Protein AF-A0A9D8NUJ8-F1 (afdb_monomer)

pLDDT: mean 73.51, std 17.97, range [39.62, 96.62]

Foldseek 3Di:
DDDDDDDPDDPDDDDPPDPPVPDPPPPDVLNVDPPRDDDPPDDDDDFFDKFKEWEKDKDKDKDWDKDWDKDWDWDFDQDLPPQFDADPVGDTDGDPDPDDDDRPTPTDTDIDTDIDTDIDIDMDIDTDMWMWGFNDQDPVRKTWTWTWDWDDDDFKIKIKIWIFIAHSVQQDPVSYHYQVRTHPIDIDIDMDGDVVVVVVVCVVVVVVCVVVVD

Radius of gyration: 40.75 Å; Cα contacts (8 Å, |Δi|>4): 294; chains: 1; bounding box: 115×55×105 Å

Mean predicted aligned error: 17.79 Å

Nearest PDB structures (foldseek):
  7cgo-assembly1_AO  TM=5.189E-01  e=3.370E-13  Salmonella enterica subsp. enterica serovar Typhimurium str. LT2
  7clr-assembly1_d  TM=5.229E-01  e=2.087E-12  Salmonella enterica subsp. enterica serovar Typhimurium
  7nvg-assembly1_W3  TM=5.015E-01  e=5.193E-12  Salmonella enterica subsp. enterica serovar Typhimurium
  6qz9-assembly1_0A  TM=3.829E-01  e=8.716E-02  Salasvirus phi29
  2d42-assembly2_B  TM=1.197E-01  e=4.580E-02  Bacillus thuringiensis

Secondary structure (DSSP, 8-state):
---------------------PPPPTTSGGGT-TT--PPPPPPPP-TT-EEEEEEEEEEEEEEEEEEEEEEEEEEEE--GGG-EEE-TT--EEE---SS------EEEEEEEEEEEEEEEEEEEEEEEEEEEEEEEE-TTS-EEEEEEEEEEETTEEEEEEEEEEE-GGGS-TTSEEEGGGSEEEEEEEEEESHHHHHHTTHHHHHHHHHHH--

Sequence (214 aa):
MIRTNSSLLAIALSRPSNYEKQPVAPGTIEAMSLFAVRSPEERHFARHDLIQIIVREQSRAKSDSQLDTKKDYTLAAEVAWANFSFDAFGQPGVATTSGAHNAPVFEAIGKKKHKGEGDYDRTDEFTTRMTAEVIEVLPNGNLILEARTTISSDKEKTCIKLTGICRPEDITSANTVLSNQIHDLKIDKMNTGFVKDAADKGIIAQVLDAIFAF

Solvent-accessible surface area (backbone atoms only — not comparable to full-atom values): 13735 Å² total; per-residue (Å²): 141,89,80,89,84,87,81,91,82,89,87,86,86,80,76,76,88,67,86,70,80,70,80,80,60,98,83,46,68,67,81,74,42,97,81,52,77,76,73,78,80,81,83,82,85,52,66,70,39,76,36,36,39,40,39,68,49,74,48,76,50,76,47,84,45,80,45,81,49,78,51,83,50,80,52,78,52,79,64,77,83,74,41,73,40,64,52,101,82,70,50,85,45,75,63,85,66,96,65,94,72,85,74,82,67,54,71,54,80,50,83,51,80,48,79,47,79,43,82,42,81,45,78,48,79,49,77,51,76,46,66,22,30,24,75,38,68,44,99,88,60,34,33,35,36,44,26,73,48,77,50,76,53,98,75,32,40,37,39,39,39,37,38,29,38,36,49,69,85,66,44,44,98,82,40,34,34,51,48,88,70,34,45,79,66,44,78,48,78,48,78,49,44,72,67,59,66,57,59,62,57,53,52,58,56,54,52,50,48,63,69,67,71,116

Structure (mmCIF, N/CA/C/O backbone):
data_AF-A0A9D8NUJ8-F1
#
_entry.id   AF-A0A9D8NUJ8-F1
#
loop_
_atom_site.group_PDB
_atom_site.id
_atom_site.type_symbol
_atom_site.label_atom_id
_atom_site.label_alt_id
_atom_site.label_comp_id
_atom_site.label_asym_id
_atom_site.label_entity_id
_atom_site.label_seq_id
_atom_site.pdbx_PDB_ins_code
_atom_site.Cartn_x
_atom_site.Cartn_y
_atom_site.Cartn_z
_atom_site.occupancy
_atom_site.B_iso_or_equiv
_atom_site.auth_seq_id
_atom_site.auth_comp_id
_atom_site.auth_asym_id
_atom_site.auth_atom_id
_atom_site.pdbx_PDB_model_num
ATOM 1 N N . MET A 1 1 ? -56.435 -36.219 43.248 1.00 47.66 1 MET A N 1
ATOM 2 C CA . MET A 1 1 ? -55.401 -36.743 42.331 1.00 47.66 1 MET A CA 1
ATOM 3 C C . MET A 1 1 ? -54.555 -35.553 41.895 1.00 47.66 1 MET A C 1
ATOM 5 O O . MET A 1 1 ? -55.074 -34.660 41.244 1.00 47.66 1 MET A O 1
ATOM 9 N N . ILE A 1 2 ? -53.329 -35.454 42.408 1.00 45.12 2 ILE A N 1
ATOM 10 C CA . ILE A 1 2 ? -52.404 -34.323 42.235 1.00 45.12 2 ILE A CA 1
ATOM 11 C C . ILE A 1 2 ? -51.351 -34.744 41.204 1.00 45.12 2 ILE A C 1
ATOM 13 O O . ILE A 1 2 ? -50.770 -35.811 41.380 1.00 45.12 2 ILE A O 1
ATOM 17 N N . ARG A 1 3 ? -51.100 -33.914 40.183 1.00 39.62 3 ARG A N 1
ATOM 18 C CA . ARG A 1 3 ? -49.779 -33.379 39.773 1.00 39.62 3 ARG A CA 1
ATOM 19 C C . ARG A 1 3 ? -49.852 -32.767 38.367 1.00 39.62 3 ARG A C 1
ATOM 21 O O . ARG A 1 3 ? -50.102 -33.444 37.379 1.00 39.62 3 ARG A O 1
ATOM 28 N N . THR A 1 4 ? -49.601 -31.465 38.340 1.00 57.62 4 THR A N 1
ATOM 29 C CA . THR A 1 4 ? -49.158 -30.627 37.225 1.00 57.62 4 THR A CA 1
ATOM 30 C C . THR A 1 4 ? -47.929 -31.238 36.548 1.00 57.62 4 THR A C 1
ATOM 32 O O . THR A 1 4 ? -47.054 -31.729 37.257 1.00 57.62 4 THR A O 1
ATOM 35 N N . ASN A 1 5 ? -47.810 -31.148 35.220 1.00 41.88 5 ASN A N 1
ATOM 36 C CA . ASN A 1 5 ? -46.497 -31.172 34.575 1.00 41.88 5 ASN A CA 1
ATOM 37 C C . ASN A 1 5 ? -46.465 -30.296 33.321 1.00 41.88 5 ASN A C 1
ATOM 39 O O . ASN A 1 5 ? -47.058 -30.583 32.285 1.00 41.88 5 ASN A O 1
ATOM 43 N N . SER A 1 6 ? -45.747 -29.201 33.508 1.00 51.72 6 SER A N 1
ATOM 44 C CA . SER A 1 6 ? -45.263 -28.229 32.551 1.00 51.72 6 SER A CA 1
ATOM 45 C C . SER A 1 6 ? -44.240 -28.852 31.598 1.00 51.72 6 SER A C 1
ATOM 47 O O . SER A 1 6 ? -43.369 -29.595 32.041 1.00 51.72 6 SER A O 1
ATOM 49 N N . SER A 1 7 ? -44.241 -28.450 30.327 1.00 48.28 7 SER A N 1
ATOM 50 C CA . SER A 1 7 ? -43.015 -28.445 29.518 1.00 48.28 7 SER A CA 1
ATOM 51 C C . SER A 1 7 ? -43.111 -27.394 28.411 1.00 48.28 7 SER A C 1
ATOM 53 O O . SER A 1 7 ? -43.404 -27.685 27.254 1.00 48.28 7 SER A O 1
ATOM 55 N N . LEU A 1 8 ? -42.879 -26.140 28.799 1.00 46.03 8 LEU A N 1
ATOM 56 C CA . LEU A 1 8 ? -42.439 -25.083 27.894 1.00 46.03 8 LEU A CA 1
ATOM 57 C C . LEU A 1 8 ? -40.981 -25.373 27.534 1.00 46.03 8 LEU A C 1
ATOM 59 O O . LEU A 1 8 ? -40.109 -25.246 28.391 1.00 46.03 8 LEU A O 1
ATOM 63 N N . LEU A 1 9 ? -40.707 -25.792 26.302 1.00 50.09 9 LEU A N 1
ATOM 64 C CA . LEU A 1 9 ? -39.335 -26.031 25.863 1.00 50.09 9 LEU A CA 1
ATOM 65 C C . LEU A 1 9 ? -39.225 -25.828 24.352 1.00 50.09 9 LEU A C 1
ATOM 67 O O . LEU A 1 9 ? -39.326 -26.790 23.606 1.00 50.09 9 LEU A O 1
ATOM 71 N N . ALA A 1 10 ? -39.076 -24.570 23.915 1.00 50.38 10 ALA A N 1
ATOM 72 C CA . ALA A 1 10 ? -38.457 -24.202 22.628 1.00 50.38 10 ALA A CA 1
ATOM 73 C C . ALA A 1 10 ? -38.420 -22.674 22.389 1.00 50.38 10 ALA A C 1
ATOM 75 O O . ALA A 1 10 ? -38.858 -22.209 21.346 1.00 50.38 10 ALA A O 1
ATOM 76 N N . ILE A 1 11 ? -37.891 -21.867 23.317 1.00 48.75 11 ILE A N 1
ATOM 77 C CA . ILE A 1 11 ? -37.392 -20.513 22.988 1.00 48.75 11 ILE A CA 1
ATOM 78 C C . ILE A 1 11 ? -36.149 -20.259 23.838 1.00 48.75 11 ILE A C 1
ATOM 80 O O . ILE A 1 11 ? -36.234 -19.698 24.923 1.00 48.75 11 ILE A O 1
ATOM 84 N N . ALA A 1 12 ? -34.992 -20.728 23.380 1.00 48.62 12 ALA A N 1
ATOM 85 C CA . ALA A 1 12 ? -33.699 -20.280 23.890 1.00 48.62 12 ALA A CA 1
ATOM 86 C C . ALA A 1 12 ? -32.595 -20.798 22.970 1.00 48.62 12 ALA A C 1
ATOM 88 O O . ALA A 1 12 ? -32.054 -21.859 23.247 1.00 48.62 12 ALA A O 1
ATOM 89 N N . LEU A 1 13 ? -32.292 -20.085 21.877 1.00 51.34 13 LEU A N 1
ATOM 90 C CA . LEU A 1 13 ? -30.972 -20.103 21.215 1.00 51.34 13 LEU A CA 1
ATOM 91 C C . LEU A 1 13 ? -30.861 -19.023 20.119 1.00 51.34 13 LEU A C 1
ATOM 93 O O . LEU A 1 13 ? -30.405 -19.265 19.011 1.00 51.34 13 LEU A O 1
ATOM 97 N N . SER A 1 14 ? -31.218 -17.786 20.456 1.00 47.06 14 SER A N 1
ATOM 98 C CA . SER A 1 14 ? -30.628 -16.615 19.803 1.00 47.06 14 SER A CA 1
ATOM 99 C C . SER A 1 14 ? -30.038 -15.732 20.895 1.00 47.06 14 SER A C 1
ATOM 101 O O . SER A 1 14 ? -30.654 -14.769 21.345 1.00 47.06 14 SER A O 1
ATOM 103 N N . ARG A 1 15 ? -28.862 -16.115 21.402 1.00 49.44 15 ARG A N 1
ATOM 104 C CA . ARG A 1 15 ? -28.025 -15.169 22.143 1.00 49.44 15 ARG A CA 1
ATOM 105 C C . ARG A 1 15 ? -27.481 -14.178 21.112 1.00 49.44 15 ARG A C 1
ATOM 107 O O . ARG A 1 15 ? -26.728 -14.629 20.251 1.00 49.44 15 ARG A O 1
ATOM 114 N N . PRO A 1 16 ? -27.809 -12.878 21.157 1.00 47.97 16 PRO A N 1
ATOM 115 C CA . PRO A 1 16 ? -26.947 -11.914 20.496 1.00 47.97 16 PRO A CA 1
ATOM 116 C C . PRO A 1 16 ? -25.595 -11.953 21.224 1.00 47.97 16 PRO A C 1
ATOM 118 O O . PRO A 1 16 ? -25.533 -11.772 22.437 1.00 47.97 16 PRO A O 1
ATOM 121 N N . SER A 1 17 ? -24.514 -12.238 20.499 1.00 50.47 17 SER A N 1
ATOM 122 C CA . SER A 1 17 ? -23.130 -12.203 21.001 1.00 50.47 17 SER A CA 1
ATOM 123 C C . SER A 1 17 ? -22.593 -10.778 21.165 1.00 50.47 17 SER A C 1
ATOM 125 O O . SER A 1 17 ? -21.387 -10.581 21.269 1.00 50.47 17 SER A O 1
ATOM 127 N N . ASN A 1 18 ? -23.475 -9.783 21.184 1.00 41.66 18 ASN A N 1
ATOM 128 C CA . ASN A 1 18 ? -23.095 -8.394 21.335 1.00 41.66 18 ASN A CA 1
ATOM 129 C C . ASN A 1 18 ? -23.180 -8.063 22.822 1.00 41.66 18 ASN A C 1
ATOM 131 O O . ASN A 1 18 ? -24.273 -7.897 23.368 1.00 41.66 18 ASN A O 1
ATOM 135 N N . TYR A 1 19 ? -22.025 -7.996 23.488 1.00 47.22 19 TYR A N 1
ATOM 136 C CA . TYR A 1 19 ? -21.929 -7.197 24.703 1.00 47.22 19 TYR A CA 1
ATOM 137 C C . TYR A 1 19 ? -22.018 -5.731 24.242 1.00 47.22 19 TYR A C 1
ATOM 139 O O . TYR A 1 19 ? -21.044 -5.074 23.902 1.00 47.22 19 TYR A O 1
ATOM 147 N N . GLU A 1 20 ? -23.234 -5.220 24.113 1.00 46.69 20 GLU A N 1
ATOM 148 C CA . GLU A 1 20 ? -23.425 -3.778 24.038 1.00 46.69 20 GLU A CA 1
ATOM 149 C C . GLU A 1 20 ? -23.282 -3.295 25.488 1.00 46.69 20 GLU A C 1
ATOM 151 O O . GLU A 1 20 ? -24.166 -3.541 26.316 1.00 46.69 20 GLU A O 1
ATOM 156 N N . LYS A 1 21 ? -22.133 -2.711 25.857 1.00 50.91 21 LYS A N 1
ATOM 157 C CA . LYS A 1 21 ? -21.991 -2.030 27.155 1.00 50.91 21 LYS A CA 1
ATOM 158 C C . LYS A 1 21 ? -23.050 -0.928 27.187 1.00 50.91 21 LYS A C 1
ATOM 160 O O . LYS A 1 21 ? -22.925 0.073 26.491 1.00 50.91 21 LYS A O 1
ATOM 165 N N . GLN A 1 22 ? -24.121 -1.137 27.950 1.00 51.59 22 GLN A N 1
ATOM 166 C CA . GLN A 1 22 ? -25.192 -0.152 28.057 1.00 51.59 22 GLN A CA 1
ATOM 167 C C . GLN A 1 22 ? -24.620 1.169 28.586 1.00 51.59 22 GLN A C 1
ATOM 169 O O . GLN A 1 22 ? -23.831 1.135 29.538 1.00 51.59 22 GLN A O 1
ATOM 174 N N . PRO A 1 23 ? -25.015 2.324 28.018 1.00 57.22 23 PRO A N 1
ATOM 175 C CA . PRO A 1 23 ? -24.648 3.606 28.591 1.00 57.22 23 PRO A CA 1
ATOM 176 C C . PRO A 1 23 ? -25.149 3.638 30.036 1.00 57.22 23 PRO A C 1
ATOM 178 O O . PRO A 1 23 ? -26.334 3.422 30.301 1.00 57.22 23 PRO A O 1
ATOM 181 N N . VAL A 1 24 ? -24.227 3.844 30.980 1.00 61.03 24 VAL A N 1
ATOM 182 C CA . VAL A 1 24 ? -24.543 3.894 32.410 1.00 61.03 24 VAL A CA 1
ATOM 183 C C . VAL A 1 24 ? -25.585 4.983 32.644 1.00 61.03 24 VAL A C 1
ATOM 185 O O . VAL A 1 24 ? -25.354 6.160 32.368 1.00 61.03 24 VAL A O 1
ATOM 188 N N . ALA A 1 25 ? -26.758 4.569 33.127 1.00 60.06 25 ALA A N 1
ATOM 189 C CA . ALA A 1 25 ? -27.875 5.463 33.381 1.00 60.06 25 ALA A CA 1
ATOM 190 C C . ALA A 1 25 ? -27.449 6.603 34.333 1.00 60.06 25 ALA A C 1
ATOM 192 O O . ALA A 1 25 ? -26.656 6.366 35.259 1.00 60.06 25 ALA A O 1
ATOM 193 N N . PRO A 1 26 ? -27.971 7.831 34.137 1.00 49.28 26 PRO A N 1
ATOM 194 C CA . PRO A 1 26 ? -27.695 8.967 35.011 1.00 49.28 26 PRO A CA 1
ATOM 195 C C . PRO A 1 26 ? -28.214 8.650 36.422 1.00 49.28 26 PRO A C 1
ATOM 197 O O . PRO A 1 26 ? -29.408 8.719 36.693 1.00 49.28 26 PRO A O 1
ATOM 200 N N . GLY A 1 27 ? -27.309 8.215 37.299 1.00 57.72 27 GLY A N 1
ATOM 201 C CA . GLY A 1 27 ? -27.621 7.635 38.612 1.00 57.72 27 GLY A CA 1
ATOM 202 C C . GLY A 1 27 ? -26.558 6.661 39.139 1.00 57.72 27 GLY A C 1
ATOM 203 O O . GLY A 1 27 ? -26.599 6.277 40.304 1.00 57.72 27 GLY A O 1
ATOM 204 N N . THR A 1 28 ? -25.587 6.273 38.310 1.00 62.78 28 THR A N 1
ATOM 205 C CA . THR A 1 28 ? -24.468 5.403 38.712 1.00 62.78 28 THR A CA 1
ATOM 206 C C . THR A 1 28 ? -23.390 6.200 39.470 1.00 62.78 28 THR A C 1
ATOM 208 O O . THR A 1 28 ? -23.128 7.354 39.135 1.00 62.78 28 THR A O 1
ATOM 211 N N . ILE A 1 29 ? -22.737 5.600 40.477 1.00 55.34 29 ILE A N 1
ATOM 212 C CA . ILE A 1 29 ? -21.746 6.262 41.365 1.00 55.34 29 ILE A CA 1
ATOM 213 C C . ILE A 1 29 ? -20.567 6.887 40.588 1.00 55.34 29 ILE A C 1
ATOM 215 O O . ILE A 1 29 ? -20.019 7.905 41.012 1.00 55.34 29 ILE A O 1
ATOM 219 N N . GLU A 1 30 ? -20.226 6.354 39.410 1.00 62.66 30 GLU A N 1
ATOM 220 C CA . GLU A 1 30 ? -19.229 6.939 38.497 1.00 62.66 30 GLU A CA 1
ATOM 221 C C . GLU A 1 30 ? -19.569 8.376 38.060 1.00 62.66 30 GLU A C 1
ATOM 223 O O . GLU A 1 30 ? -18.667 9.174 37.828 1.00 62.66 30 GLU A O 1
ATOM 228 N N . ALA A 1 31 ? -20.853 8.748 38.014 1.00 57.94 31 ALA A N 1
ATOM 229 C CA . ALA A 1 31 ? -21.296 10.101 37.675 1.00 57.94 31 ALA A CA 1
ATOM 230 C C . ALA A 1 31 ? -21.218 11.092 38.857 1.00 57.94 31 ALA A C 1
ATOM 232 O O . ALA A 1 31 ? -21.305 12.299 38.641 1.00 57.94 31 ALA A O 1
ATOM 233 N N . MET A 1 32 ? -21.063 10.605 40.098 1.00 60.47 32 MET A N 1
ATOM 234 C CA . MET A 1 32 ? -21.039 11.419 41.330 1.00 60.47 32 MET A CA 1
ATOM 235 C C . MET A 1 32 ? -19.629 11.614 41.913 1.00 60.47 32 MET A C 1
ATOM 237 O O . MET A 1 32 ? -19.454 12.321 42.905 1.00 60.47 32 MET A O 1
ATOM 241 N N . SER A 1 33 ? -18.619 10.989 41.312 1.00 68.12 33 SER A N 1
ATOM 242 C CA . SER A 1 33 ? -17.223 11.066 41.731 1.00 68.12 33 SER A CA 1
ATOM 243 C C . SER A 1 33 ? -16.472 12.140 40.935 1.00 68.12 33 SER A C 1
ATOM 245 O O . SER A 1 33 ? -16.387 12.071 39.712 1.00 68.12 33 SER A O 1
ATOM 247 N N . LEU A 1 34 ? -15.855 13.104 41.633 1.00 68.50 34 LEU A N 1
ATOM 248 C CA . LEU A 1 34 ? -14.960 14.109 41.031 1.00 68.50 34 LEU A CA 1
ATOM 249 C C . LEU A 1 34 ? -13.643 13.495 40.501 1.00 68.50 34 LEU A C 1
ATOM 251 O O . LEU A 1 34 ? -12.886 14.159 39.800 1.00 68.50 34 LEU A O 1
ATOM 255 N N . PHE A 1 35 ? -13.373 12.234 40.856 1.00 68.75 35 PHE A N 1
ATOM 256 C CA . PHE A 1 35 ? -12.168 11.482 40.498 1.00 68.75 35 PHE A CA 1
ATOM 257 C C . PHE A 1 35 ? -12.457 10.314 39.549 1.00 68.75 35 PHE A C 1
ATOM 259 O O . PHE A 1 35 ? -11.573 9.498 39.291 1.00 68.75 35 PHE A O 1
ATOM 266 N N . ALA A 1 36 ? -13.687 10.193 39.041 1.00 67.19 36 ALA A N 1
ATOM 267 C CA . ALA A 1 36 ? -14.013 9.168 38.065 1.00 67.19 36 ALA A CA 1
ATOM 268 C C . ALA A 1 36 ? -13.304 9.490 36.746 1.00 67.19 36 ALA A C 1
ATOM 270 O O . ALA A 1 36 ? -13.649 10.441 36.042 1.00 67.19 36 ALA A O 1
ATOM 271 N N . VAL A 1 37 ? -12.302 8.681 36.407 1.00 72.12 37 VAL A N 1
ATOM 272 C CA . VAL A 1 37 ? -11.737 8.663 35.061 1.00 72.12 37 VAL A CA 1
ATOM 273 C C . VAL A 1 37 ? -12.792 8.028 34.168 1.00 72.12 37 VAL A C 1
ATOM 275 O O . VAL A 1 37 ? -13.077 6.838 34.289 1.00 72.12 37 VAL A O 1
ATOM 278 N N . ARG A 1 38 ? -13.400 8.821 33.282 1.00 61.66 38 ARG A N 1
ATOM 279 C CA . ARG A 1 38 ? -14.241 8.259 32.225 1.00 61.66 38 ARG A CA 1
ATOM 280 C C . ARG A 1 38 ? -13.345 7.370 31.376 1.00 61.66 38 ARG A C 1
ATOM 282 O O . ARG A 1 38 ? -12.359 7.855 30.821 1.00 61.66 38 ARG A O 1
ATOM 289 N N . SER A 1 39 ? -13.664 6.081 31.308 1.00 68.25 39 SER A N 1
ATOM 290 C CA . SER A 1 39 ? -13.010 5.215 30.331 1.00 68.25 39 SER A CA 1
ATOM 291 C C . SER A 1 39 ? -13.278 5.810 28.945 1.00 68.25 39 SER A C 1
ATOM 293 O O . SER A 1 39 ? -14.416 6.217 28.694 1.00 68.25 39 SER A O 1
ATOM 295 N N . PRO A 1 40 ? -12.265 5.938 28.070 1.00 68.44 40 PRO A N 1
ATOM 296 C CA . PRO A 1 40 ? -12.512 6.354 26.697 1.00 68.44 40 PRO A CA 1
ATOM 297 C C . PRO A 1 40 ? -13.551 5.406 26.095 1.00 68.44 40 PRO A C 1
ATOM 299 O O . PRO A 1 40 ? -13.438 4.191 26.260 1.00 68.44 40 PRO A O 1
ATOM 302 N N . GLU A 1 41 ? -14.586 5.962 25.465 1.00 69.31 41 GLU A N 1
ATOM 303 C CA . GLU A 1 41 ? -15.607 5.153 24.801 1.00 69.31 41 GLU A CA 1
ATOM 304 C C . GLU A 1 41 ? -14.923 4.248 23.767 1.00 69.31 41 GLU A C 1
ATOM 306 O O . GLU A 1 41 ? -14.111 4.707 22.955 1.00 69.31 41 GLU A O 1
ATOM 311 N N . GLU A 1 42 ? -15.203 2.945 23.848 1.00 67.69 42 GLU A N 1
ATOM 312 C CA . GLU A 1 42 ? -14.699 1.964 22.891 1.00 67.69 42 GLU A CA 1
ATOM 313 C C . GLU A 1 42 ? -15.276 2.322 21.517 1.00 67.69 42 GLU A C 1
ATOM 315 O O . GLU A 1 42 ? -16.488 2.440 21.340 1.00 67.69 42 GLU A O 1
ATOM 320 N N . ARG A 1 43 ? -14.402 2.567 20.537 1.00 76.19 43 ARG A N 1
ATOM 321 C CA . ARG A 1 43 ? -14.847 2.898 19.183 1.00 76.19 43 ARG A CA 1
ATOM 322 C C . ARG A 1 43 ? -15.413 1.649 18.533 1.00 76.19 43 ARG A C 1
ATOM 324 O O . ARG A 1 43 ? -14.704 0.660 18.363 1.00 76.19 43 ARG A O 1
ATOM 331 N N . HIS A 1 44 ? -16.673 1.727 18.136 1.00 82.56 44 HIS A N 1
ATOM 332 C CA . HIS A 1 44 ? -17.313 0.696 17.339 1.00 82.56 44 HIS A CA 1
ATOM 333 C C . HIS A 1 44 ? -17.149 1.051 15.865 1.00 82.56 44 HIS A C 1
ATOM 335 O O . HIS A 1 44 ? -17.635 2.088 15.423 1.00 82.56 44 HIS A O 1
ATOM 341 N N . PHE A 1 45 ? -16.445 0.196 15.125 1.00 88.69 45 PHE A N 1
ATOM 342 C CA . PHE A 1 45 ? -16.335 0.307 13.676 1.00 88.69 45 PHE A CA 1
ATOM 343 C C . PHE A 1 45 ? -17.446 -0.507 13.022 1.00 88.69 45 PHE A C 1
ATOM 345 O O . PHE A 1 45 ? -17.653 -1.675 13.361 1.00 88.69 45 PHE A O 1
ATOM 352 N N . ALA A 1 46 ? -18.149 0.107 12.081 1.00 90.50 46 ALA A N 1
ATOM 353 C CA . ALA A 1 46 ? -19.154 -0.539 11.259 1.00 90.50 46 ALA A CA 1
ATOM 354 C C . ALA A 1 46 ? -18.639 -0.741 9.829 1.00 90.50 46 ALA A C 1
ATOM 356 O O . ALA A 1 46 ? -17.670 -0.130 9.374 1.00 90.50 46 ALA A O 1
ATOM 357 N N . ARG A 1 47 ? -19.323 -1.615 9.086 1.00 93.56 47 ARG A N 1
ATOM 358 C CA . ARG A 1 47 ? -19.145 -1.692 7.635 1.00 93.56 47 ARG A CA 1
ATOM 359 C C . ARG A 1 47 ? -19.456 -0.320 7.021 1.00 93.56 47 ARG A C 1
ATOM 361 O O . ARG A 1 47 ? -20.423 0.317 7.429 1.00 93.56 47 ARG A O 1
ATOM 368 N N . HIS A 1 48 ? -18.682 0.066 6.011 1.00 94.00 48 HIS A N 1
ATOM 369 C CA . HIS A 1 48 ? -18.733 1.355 5.316 1.00 94.00 48 HIS A CA 1
ATOM 370 C C . HIS A 1 48 ? -18.146 2.551 6.089 1.00 94.00 48 HIS A C 1
ATOM 372 O O . HIS A 1 48 ? -18.233 3.683 5.610 1.00 94.00 48 HIS A O 1
ATOM 378 N N . ASP A 1 49 ? -17.489 2.327 7.233 1.00 94.12 49 ASP A N 1
ATOM 379 C CA . ASP A 1 49 ? -16.723 3.385 7.896 1.00 94.12 49 ASP A CA 1
ATOM 380 C C . ASP A 1 49 ? -15.481 3.777 7.087 1.00 94.12 49 ASP A C 1
ATOM 382 O O . ASP A 1 49 ? -14.846 2.944 6.434 1.00 94.12 49 ASP A O 1
ATOM 386 N N . LEU A 1 50 ? -15.120 5.061 7.152 1.00 94.50 50 LEU A N 1
ATOM 387 C CA . LEU A 1 50 ? -13.992 5.630 6.417 1.00 94.50 50 LEU A CA 1
ATOM 388 C C . LEU A 1 50 ? -12.777 5.821 7.325 1.00 94.50 50 LEU A C 1
ATOM 390 O O . LEU A 1 50 ? -12.846 6.485 8.361 1.00 94.50 50 LEU A O 1
ATOM 394 N N . ILE A 1 51 ? -11.639 5.291 6.890 1.00 95.19 51 ILE A N 1
ATOM 395 C CA . ILE A 1 51 ? -10.359 5.358 7.597 1.00 95.19 51 ILE A CA 1
ATOM 396 C C . ILE A 1 51 ? -9.303 5.879 6.630 1.00 95.19 51 ILE A C 1
ATOM 398 O O . ILE A 1 51 ? -9.207 5.441 5.487 1.00 95.19 51 ILE A O 1
ATOM 402 N N . GLN A 1 52 ? -8.476 6.817 7.069 1.00 96.19 52 GLN A N 1
ATOM 403 C CA . GLN A 1 52 ? -7.383 7.332 6.260 1.00 96.19 52 GLN A CA 1
ATOM 404 C C . GLN A 1 52 ? -6.129 6.471 6.432 1.00 96.19 52 GLN A C 1
ATOM 406 O O . GLN A 1 52 ? -5.556 6.372 7.514 1.00 96.19 52 GLN A O 1
ATOM 411 N N . ILE A 1 53 ? -5.644 5.910 5.334 1.00 95.94 53 ILE A N 1
ATOM 412 C CA . ILE A 1 53 ? -4.389 5.174 5.284 1.00 95.94 53 ILE A CA 1
ATOM 413 C C . ILE A 1 53 ? -3.281 6.120 4.834 1.00 95.94 53 ILE A C 1
ATOM 415 O O . ILE A 1 53 ? -3.358 6.751 3.776 1.00 95.94 53 ILE A O 1
ATOM 419 N N . ILE A 1 54 ? -2.234 6.211 5.646 1.00 95.81 54 ILE A N 1
ATOM 420 C CA . ILE A 1 54 ? -0.991 6.895 5.313 1.00 95.81 54 ILE A CA 1
ATOM 421 C C . ILE A 1 54 ? -0.018 5.826 4.832 1.00 95.81 54 ILE A C 1
ATOM 423 O O . ILE A 1 54 ? 0.523 5.051 5.619 1.00 95.81 54 ILE A O 1
ATOM 427 N N . VAL A 1 55 ? 0.191 5.791 3.524 1.00 95.19 55 VAL A N 1
ATOM 428 C CA . VAL A 1 55 ? 1.085 4.843 2.874 1.00 95.19 55 VAL A CA 1
ATOM 429 C C . VAL A 1 55 ? 2.494 5.409 2.846 1.00 95.19 55 VAL A C 1
ATOM 431 O O . VAL A 1 55 ? 2.694 6.536 2.389 1.00 95.19 55 VAL A O 1
ATOM 434 N N . ARG A 1 56 ? 3.455 4.617 3.319 1.00 94.25 56 ARG A N 1
ATOM 435 C CA . ARG A 1 56 ? 4.891 4.859 3.185 1.00 94.25 56 ARG A CA 1
ATOM 436 C C . ARG A 1 56 ? 5.594 3.528 2.940 1.00 94.25 56 ARG A C 1
ATOM 438 O O . ARG A 1 56 ? 5.965 2.846 3.888 1.00 94.25 56 ARG A O 1
ATOM 445 N N . GLU A 1 57 ? 5.806 3.206 1.672 1.00 91.69 57 GLU A N 1
ATOM 446 C CA . GLU A 1 57 ? 6.545 2.016 1.259 1.00 91.69 57 GLU A CA 1
ATOM 447 C C . GLU A 1 57 ? 7.911 2.398 0.700 1.00 91.69 57 GLU A C 1
ATOM 449 O O . GLU A 1 57 ? 8.032 3.324 -0.104 1.00 91.69 57 GLU A O 1
ATOM 454 N N . GLN A 1 58 ? 8.943 1.678 1.132 1.00 90.25 58 GLN A N 1
ATOM 455 C CA . GLN A 1 58 ? 10.308 1.831 0.642 1.00 90.25 58 GLN A CA 1
ATOM 456 C C . GLN A 1 58 ? 10.825 0.458 0.211 1.00 90.25 58 GLN A C 1
ATOM 458 O O . GLN A 1 58 ? 10.901 -0.461 1.023 1.00 90.25 58 GLN A O 1
ATOM 463 N N . SER A 1 59 ? 11.188 0.320 -1.063 1.00 87.06 59 SER A N 1
ATOM 464 C CA . SER A 1 59 ? 11.819 -0.879 -1.615 1.00 87.06 59 SER A CA 1
ATOM 465 C C . SER A 1 59 ? 13.258 -0.549 -1.987 1.00 87.06 59 SER A C 1
ATOM 467 O O . SER A 1 59 ? 13.505 0.386 -2.745 1.00 87.06 59 SER A O 1
ATOM 469 N N . ARG A 1 60 ? 14.217 -1.297 -1.440 1.00 86.94 60 ARG A N 1
ATOM 470 C CA . ARG A 1 60 ? 15.634 -1.184 -1.798 1.00 86.94 60 ARG A CA 1
ATOM 471 C C . ARG A 1 60 ? 16.123 -2.520 -2.335 1.00 86.94 60 ARG A C 1
ATOM 473 O O . ARG A 1 60 ? 16.061 -3.521 -1.627 1.00 86.94 60 ARG A O 1
ATOM 480 N N . ALA A 1 61 ? 16.614 -2.527 -3.566 1.00 84.69 61 ALA A N 1
ATOM 481 C CA . ALA A 1 61 ? 17.249 -3.672 -4.196 1.00 84.69 61 ALA A CA 1
ATOM 482 C C . ALA A 1 61 ? 18.712 -3.323 -4.470 1.00 84.69 61 ALA A C 1
ATOM 484 O O . ALA A 1 61 ? 19.001 -2.512 -5.345 1.00 84.69 61 ALA A O 1
ATOM 485 N N . LYS A 1 62 ? 19.617 -3.944 -3.711 1.00 83.50 62 LYS A N 1
ATOM 486 C CA . LYS A 1 62 ? 21.060 -3.843 -3.923 1.00 83.50 62 LYS A CA 1
ATOM 487 C C . LYS A 1 62 ? 21.585 -5.168 -4.473 1.00 83.50 62 LYS A C 1
ATOM 489 O O . LYS A 1 62 ? 21.314 -6.214 -3.887 1.00 83.50 62 LYS A O 1
ATOM 494 N N . SER A 1 63 ? 22.310 -5.133 -5.585 1.00 80.38 63 SER A N 1
ATOM 495 C CA . SER A 1 63 ? 22.949 -6.294 -6.203 1.00 80.38 63 SER A CA 1
ATOM 496 C C . SER A 1 63 ? 24.372 -5.934 -6.613 1.00 80.38 63 SER A C 1
ATOM 498 O O . SER A 1 63 ? 24.590 -5.306 -7.645 1.00 80.38 63 SER A O 1
ATOM 500 N N . ASP A 1 64 ? 25.333 -6.384 -5.813 1.00 75.56 64 ASP A N 1
ATOM 501 C CA . ASP A 1 64 ? 26.758 -6.302 -6.111 1.00 75.56 64 ASP A CA 1
ATOM 502 C C . ASP A 1 64 ? 27.161 -7.559 -6.915 1.00 75.56 64 ASP A C 1
ATOM 504 O O . ASP A 1 64 ? 27.077 -8.678 -6.403 1.00 75.56 64 ASP A O 1
ATOM 508 N N . SER A 1 65 ? 27.567 -7.415 -8.182 1.00 69.19 65 SER A N 1
ATOM 509 C CA . SER A 1 65 ? 28.004 -8.541 -9.024 1.00 69.19 65 SER A CA 1
ATOM 510 C C . SER A 1 65 ? 29.410 -8.320 -9.576 1.00 69.19 65 SER A C 1
ATOM 512 O O . SER A 1 65 ? 29.655 -7.421 -10.381 1.00 69.19 65 SER A O 1
ATOM 514 N N . GLN A 1 66 ? 30.341 -9.173 -9.148 1.00 69.31 66 GLN A N 1
ATOM 515 C CA . GLN A 1 66 ? 31.700 -9.250 -9.676 1.00 69.31 66 GLN A CA 1
ATOM 516 C C . GLN A 1 66 ? 31.821 -10.513 -10.535 1.00 69.31 66 GLN A C 1
ATOM 518 O O . GLN A 1 66 ? 31.704 -11.631 -10.034 1.00 69.31 66 GLN A O 1
ATOM 523 N N . LEU A 1 67 ? 32.034 -10.339 -11.841 1.00 64.50 67 LEU A N 1
ATOM 524 C CA . LEU A 1 67 ? 32.192 -11.427 -12.803 1.00 64.50 67 LEU A CA 1
ATOM 525 C C . LEU A 1 67 ? 33.620 -11.439 -13.353 1.00 64.50 67 LEU A C 1
ATOM 527 O O . LEU A 1 67 ? 33.980 -10.654 -14.234 1.00 64.50 67 LEU A O 1
ATOM 531 N N . ASP A 1 68 ? 34.419 -12.387 -12.864 1.00 60.00 68 ASP A N 1
ATOM 532 C CA . ASP A 1 68 ? 35.745 -12.704 -13.391 1.00 60.00 68 ASP A CA 1
ATOM 533 C C . ASP A 1 68 ? 35.640 -13.894 -14.355 1.00 60.00 68 ASP A C 1
ATOM 535 O O . ASP A 1 68 ? 35.795 -15.054 -13.974 1.00 60.00 68 ASP A O 1
ATOM 539 N N . THR A 1 69 ? 35.370 -13.620 -15.634 1.00 65.62 69 THR A N 1
ATOM 540 C CA . THR A 1 69 ? 35.301 -14.673 -16.658 1.00 65.62 69 THR A CA 1
ATOM 541 C C . THR A 1 69 ? 36.623 -14.760 -17.416 1.00 65.62 69 THR A C 1
ATOM 543 O O . THR A 1 69 ? 37.006 -13.850 -18.158 1.00 65.62 69 THR A O 1
ATOM 546 N N . LYS A 1 70 ? 37.319 -15.890 -17.247 1.00 55.69 70 LYS A N 1
ATOM 547 C CA . LYS A 1 70 ? 38.495 -16.273 -18.039 1.00 55.69 70 LYS A CA 1
ATOM 548 C C . LYS A 1 70 ? 38.064 -17.324 -19.059 1.00 55.69 70 LYS A C 1
ATOM 550 O O . LYS A 1 70 ? 37.667 -18.418 -18.673 1.00 55.69 70 LYS A O 1
ATOM 555 N N . LYS A 1 71 ? 38.096 -16.972 -20.347 1.00 60.59 71 LYS A N 1
ATOM 556 C CA . LYS A 1 71 ? 37.825 -17.899 -21.454 1.00 60.59 71 LYS A CA 1
ATOM 557 C C . LYS A 1 71 ? 39.117 -18.120 -22.234 1.00 60.59 71 LYS A C 1
ATOM 559 O O . LYS A 1 71 ? 39.579 -17.209 -22.923 1.00 60.59 71 LYS A O 1
ATOM 564 N N . ASP A 1 72 ? 39.667 -19.322 -22.107 1.00 53.16 72 ASP A N 1
ATOM 565 C CA . ASP A 1 72 ? 40.817 -19.792 -22.874 1.00 53.16 72 ASP A CA 1
ATOM 566 C C . ASP A 1 72 ? 40.294 -20.641 -24.039 1.00 53.16 72 ASP A C 1
ATOM 568 O O 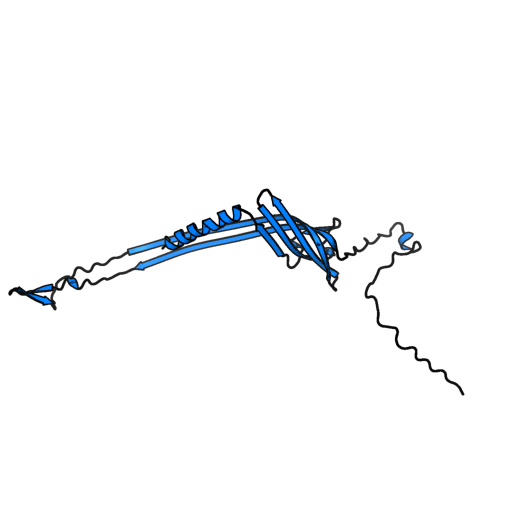. ASP A 1 72 ? 39.736 -21.718 -23.831 1.00 53.16 72 ASP A O 1
ATOM 572 N N . TYR A 1 73 ? 40.420 -20.131 -25.266 1.00 48.03 73 TYR A N 1
ATOM 573 C CA . TYR A 1 73 ? 40.077 -20.877 -26.474 1.00 48.03 73 TYR A CA 1
ATOM 574 C C . TYR A 1 73 ? 41.355 -21.215 -27.231 1.00 48.03 73 TYR A C 1
ATOM 576 O O . TYR A 1 73 ? 42.040 -20.322 -27.730 1.00 48.03 73 TYR A O 1
ATOM 584 N N . THR A 1 74 ? 41.644 -22.509 -27.333 1.00 51.88 74 THR A N 1
ATOM 585 C CA . THR A 1 74 ? 42.700 -23.039 -28.195 1.00 51.88 74 THR A CA 1
ATOM 586 C C . THR A 1 74 ? 42.024 -23.720 -29.374 1.00 51.88 74 THR A C 1
ATOM 588 O O . THR A 1 74 ? 41.537 -24.843 -29.263 1.00 51.88 74 THR A O 1
ATOM 591 N N . LEU A 1 75 ? 41.927 -23.011 -30.497 1.00 53.09 75 LEU A N 1
ATOM 592 C CA . LEU A 1 75 ? 41.454 -23.580 -31.755 1.00 53.09 75 LEU A CA 1
ATOM 593 C C . LEU A 1 75 ? 42.680 -24.032 -32.549 1.00 53.09 75 LEU A C 1
ATOM 595 O O . LEU A 1 75 ? 43.353 -23.220 -33.178 1.00 53.09 75 LEU A O 1
ATOM 599 N N . ALA A 1 76 ? 42.974 -25.329 -32.484 1.00 56.69 76 ALA A N 1
ATOM 600 C CA . ALA A 1 76 ? 43.950 -25.971 -33.352 1.00 56.69 76 ALA A CA 1
ATOM 601 C C . ALA A 1 76 ? 43.219 -26.460 -34.606 1.00 56.69 76 ALA A C 1
ATOM 603 O O . ALA A 1 76 ? 42.554 -27.495 -34.591 1.00 56.69 76 ALA A O 1
ATOM 604 N N . ALA A 1 77 ? 43.288 -25.677 -35.679 1.00 55.59 77 ALA A N 1
ATOM 605 C CA . ALA A 1 77 ? 42.817 -26.100 -36.988 1.00 55.59 77 ALA A CA 1
ATOM 606 C C . ALA A 1 77 ? 44.017 -26.645 -37.771 1.00 55.59 77 ALA A C 1
ATOM 608 O O . ALA A 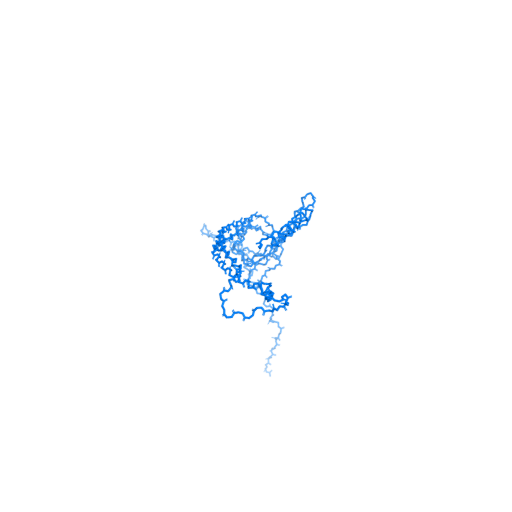1 77 ? 44.840 -25.881 -38.276 1.00 55.59 77 ALA A O 1
ATOM 609 N N . GLU A 1 78 ? 44.134 -27.970 -37.854 1.00 54.53 78 GLU A N 1
ATOM 610 C CA . GLU A 1 78 ? 45.084 -28.610 -38.761 1.00 54.53 78 GLU A CA 1
ATOM 611 C C . GLU A 1 78 ? 44.524 -28.521 -40.182 1.00 54.53 78 GLU A C 1
ATOM 613 O O . GLU A 1 78 ? 43.480 -29.084 -40.517 1.00 54.53 78 GLU A O 1
ATOM 618 N N . VAL A 1 79 ? 45.188 -27.737 -41.022 1.00 52.69 79 VAL A N 1
ATOM 619 C CA . VAL A 1 79 ? 44.732 -27.470 -42.381 1.00 52.69 79 VAL A CA 1
ATOM 620 C C . VAL A 1 79 ? 45.307 -28.523 -43.331 1.00 52.69 79 VAL A C 1
ATOM 622 O O . VAL A 1 79 ? 46.407 -28.392 -43.858 1.00 52.69 79 VAL A O 1
ATOM 625 N N . ALA A 1 80 ? 4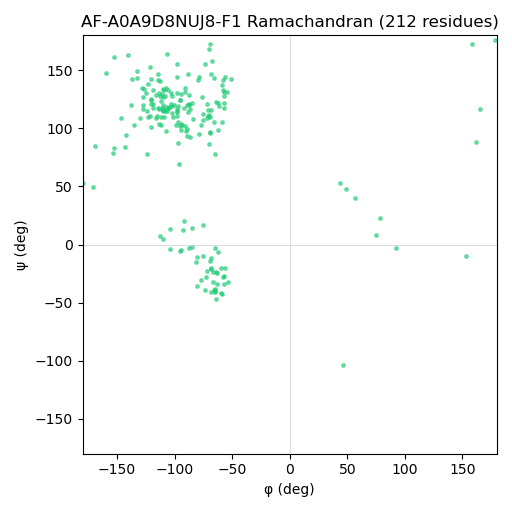4.531 -29.586 -43.562 1.00 54.25 80 ALA A N 1
ATOM 626 C CA . ALA A 1 80 ? 44.893 -30.745 -44.390 1.00 54.25 80 ALA A CA 1
ATOM 627 C C . ALA A 1 80 ? 45.091 -30.451 -45.897 1.00 54.25 80 ALA A C 1
ATOM 629 O O . ALA A 1 80 ? 45.460 -31.345 -46.658 1.00 54.25 80 ALA A O 1
ATOM 630 N N . TRP A 1 81 ? 44.865 -29.214 -46.357 1.00 50.06 81 TRP A N 1
ATOM 631 C CA . TRP A 1 81 ? 45.041 -28.823 -47.764 1.00 50.06 81 TRP A CA 1
ATOM 632 C C . TRP A 1 81 ? 46.509 -28.666 -48.183 1.00 50.06 81 TRP A C 1
ATOM 634 O O . TRP A 1 81 ? 46.788 -28.540 -49.372 1.00 50.06 81 TRP A O 1
ATOM 644 N N . ALA A 1 82 ? 47.451 -28.689 -47.236 1.00 52.34 82 ALA A N 1
ATOM 645 C CA . ALA A 1 82 ? 48.878 -28.533 -47.514 1.00 52.34 82 ALA A CA 1
ATOM 646 C C . ALA A 1 82 ? 49.599 -29.842 -47.910 1.00 52.34 82 ALA A C 1
ATOM 648 O O . ALA A 1 82 ? 50.779 -29.798 -48.240 1.00 52.34 82 ALA A O 1
ATOM 649 N N . ASN A 1 83 ? 48.917 -30.995 -47.930 1.00 53.88 83 ASN A N 1
ATOM 650 C CA . ASN A 1 83 ? 49.540 -32.296 -48.234 1.00 53.88 83 ASN A CA 1
ATOM 651 C C . ASN A 1 83 ? 49.489 -32.695 -49.724 1.00 53.88 83 ASN A C 1
ATOM 653 O O . ASN A 1 83 ? 49.621 -33.877 -50.050 1.00 53.88 83 ASN A O 1
ATOM 657 N N . PHE A 1 84 ? 49.295 -31.738 -50.637 1.00 55.53 84 PHE A N 1
ATOM 658 C CA . PHE A 1 84 ? 49.423 -31.984 -52.075 1.00 55.53 84 PHE A CA 1
ATOM 659 C C . PHE A 1 84 ? 50.889 -31.879 -52.488 1.00 55.53 84 PHE A C 1
ATOM 661 O O . PHE A 1 84 ? 51.453 -30.788 -52.551 1.00 55.53 84 PHE A O 1
ATOM 668 N N . SER A 1 85 ? 51.499 -33.021 -52.790 1.00 61.91 85 SER A N 1
ATOM 669 C CA . SER A 1 85 ? 52.846 -33.085 -53.351 1.00 61.91 85 SER A CA 1
ATOM 670 C C . SER A 1 85 ? 52.791 -33.643 -54.765 1.00 61.91 85 SER A C 1
ATOM 672 O O . SER A 1 85 ? 52.048 -34.589 -55.034 1.00 61.91 85 SER A O 1
ATOM 674 N N . PHE A 1 86 ? 53.614 -33.089 -55.646 1.00 59.91 86 PHE A N 1
ATOM 675 C CA . PHE A 1 86 ? 53.934 -33.696 -56.929 1.00 59.91 86 PHE A CA 1
ATOM 676 C C . PHE A 1 86 ? 55.259 -34.437 -56.798 1.00 59.91 86 PHE A C 1
ATOM 678 O O . PHE A 1 86 ? 56.229 -33.888 -56.272 1.00 59.91 86 PHE A O 1
ATOM 685 N N . ASP A 1 87 ? 55.290 -35.689 -57.243 1.00 63.62 87 ASP A N 1
ATOM 686 C CA . ASP A 1 87 ? 56.543 -36.425 -57.352 1.00 63.62 87 ASP A CA 1
ATOM 687 C C . ASP A 1 87 ? 57.424 -35.847 -58.477 1.00 63.62 87 ASP A C 1
ATOM 689 O O . ASP A 1 87 ? 57.010 -34.986 -59.258 1.00 63.62 87 ASP A O 1
ATOM 693 N N . ALA A 1 88 ? 58.665 -36.323 -58.579 1.00 54.72 88 ALA A N 1
ATOM 694 C CA . ALA A 1 88 ? 59.621 -35.859 -59.588 1.00 54.72 88 ALA A CA 1
ATOM 695 C C . ALA A 1 88 ? 59.179 -36.122 -61.048 1.00 54.72 88 ALA A C 1
ATOM 697 O O . ALA A 1 88 ? 59.847 -35.666 -61.975 1.00 54.72 88 ALA A O 1
ATOM 698 N N . PHE A 1 89 ? 58.068 -36.836 -61.256 1.00 67.44 89 PHE A N 1
ATOM 699 C CA . PHE A 1 89 ? 57.481 -37.143 -62.558 1.00 67.44 89 PHE A CA 1
ATOM 700 C C . PHE A 1 89 ? 56.157 -36.406 -62.809 1.00 67.44 89 PHE A C 1
ATOM 702 O O . PHE A 1 89 ? 55.538 -36.599 -63.856 1.00 67.44 89 PHE A O 1
ATOM 709 N N . GLY A 1 90 ? 55.742 -35.521 -61.899 1.00 58.12 90 GLY A N 1
ATOM 710 C CA . GLY A 1 90 ? 54.590 -34.648 -62.091 1.00 58.12 90 GLY A CA 1
ATOM 711 C C . GLY A 1 90 ? 53.237 -35.327 -61.882 1.00 58.12 90 GLY A C 1
ATOM 712 O O . GLY A 1 90 ? 52.233 -34.807 -62.372 1.00 58.12 90 GLY A O 1
ATOM 713 N N . GLN A 1 91 ? 53.165 -36.435 -61.136 1.00 66.81 91 GLN A N 1
ATOM 714 C CA . GLN A 1 91 ? 51.881 -37.024 -60.738 1.00 66.81 91 GLN A CA 1
ATOM 715 C C . GLN A 1 91 ? 51.390 -36.464 -59.388 1.00 66.81 91 GLN A C 1
ATOM 717 O O . GLN A 1 91 ? 52.181 -36.357 -58.447 1.00 66.81 91 GLN A O 1
ATOM 722 N N . PRO A 1 92 ? 50.096 -36.097 -59.263 1.00 55.88 92 PRO A N 1
ATOM 723 C CA . PRO A 1 92 ? 49.539 -35.597 -58.010 1.00 55.88 92 PRO A CA 1
ATOM 724 C C . PRO A 1 92 ? 49.293 -36.746 -57.020 1.00 55.88 92 PRO A C 1
ATOM 726 O O . PRO A 1 92 ? 48.585 -37.702 -57.337 1.00 55.88 92 PRO A O 1
ATOM 729 N N . GLY A 1 93 ? 49.828 -36.634 -55.802 1.00 59.12 93 GLY A N 1
ATOM 730 C CA . GLY A 1 93 ? 49.608 -37.590 -54.712 1.00 59.12 93 GLY A CA 1
ATOM 731 C C . GLY A 1 93 ? 49.447 -36.912 -53.347 1.00 59.12 93 GLY A C 1
ATOM 732 O O . GLY A 1 93 ? 49.794 -35.744 -53.171 1.00 59.12 93 GLY A O 1
ATOM 733 N N . VAL A 1 94 ? 48.912 -37.651 -52.367 1.00 55.50 94 VAL A N 1
ATOM 734 C CA . VAL A 1 94 ? 48.838 -37.215 -50.961 1.00 55.50 94 VAL A CA 1
ATOM 735 C C . VAL A 1 94 ? 50.141 -37.607 -50.265 1.00 55.50 94 VAL A C 1
ATOM 737 O O . VAL A 1 94 ? 50.455 -38.795 -50.158 1.00 55.50 94 VAL A O 1
ATOM 740 N N . ALA A 1 95 ? 50.913 -36.625 -49.799 1.00 53.53 95 ALA A N 1
ATOM 741 C CA . ALA A 1 95 ? 52.188 -36.870 -49.130 1.00 53.53 95 ALA A CA 1
ATOM 742 C C . ALA A 1 95 ? 51.974 -37.605 -47.794 1.00 53.53 95 ALA A C 1
ATOM 744 O O . ALA A 1 95 ? 51.570 -37.004 -46.804 1.00 53.53 95 ALA A O 1
ATOM 745 N N . THR A 1 96 ? 52.287 -38.903 -47.738 1.00 57.22 96 THR A N 1
ATOM 746 C CA . THR A 1 96 ? 52.441 -39.639 -46.469 1.00 57.22 96 THR A CA 1
ATOM 747 C C . THR A 1 96 ? 53.930 -39.668 -46.125 1.00 57.22 96 THR A C 1
ATOM 749 O O . THR A 1 96 ? 54.592 -40.690 -46.271 1.00 57.22 96 THR A O 1
ATOM 752 N N . THR A 1 97 ? 54.507 -38.514 -45.774 1.00 48.94 97 THR A N 1
ATOM 753 C CA . THR A 1 97 ? 55.938 -38.424 -45.439 1.00 48.94 97 THR A CA 1
ATOM 754 C C . THR A 1 97 ? 56.152 -38.539 -43.931 1.00 48.94 97 THR A C 1
ATOM 756 O O . THR A 1 97 ? 55.948 -37.602 -43.161 1.00 48.94 97 THR A O 1
ATOM 759 N N . SER A 1 98 ? 56.614 -39.713 -43.498 1.00 52.03 98 SER A N 1
ATOM 760 C CA . SER A 1 98 ? 57.417 -39.873 -42.287 1.00 52.03 98 SER A CA 1
ATOM 761 C C . SER A 1 98 ? 58.751 -39.139 -42.490 1.00 52.03 98 SER A C 1
ATOM 763 O O . SER A 1 98 ? 59.760 -39.749 -42.836 1.00 52.03 98 SER A O 1
ATOM 765 N N . GLY A 1 99 ? 58.744 -37.813 -42.369 1.00 47.75 99 GLY A N 1
ATOM 766 C CA . GLY A 1 99 ? 59.922 -37.003 -42.666 1.00 47.75 99 GLY A CA 1
ATOM 767 C C . GLY A 1 99 ? 59.606 -35.529 -42.886 1.00 47.75 99 GLY A C 1
ATOM 768 O O . GLY A 1 99 ? 59.403 -35.095 -44.013 1.00 47.75 99 GLY A O 1
ATOM 769 N N . ALA A 1 100 ? 59.602 -34.775 -41.785 1.00 50.38 100 ALA A N 1
ATOM 770 C CA . ALA A 1 100 ? 59.991 -33.364 -41.691 1.00 50.38 100 ALA A CA 1
ATOM 771 C C . ALA A 1 100 ? 59.496 -32.389 -42.785 1.00 50.38 100 ALA A C 1
ATOM 773 O O . ALA A 1 100 ? 60.284 -31.614 -43.333 1.00 50.38 100 ALA A O 1
ATOM 774 N N . HIS A 1 101 ? 58.188 -32.338 -43.046 1.00 45.88 101 HIS A N 1
ATOM 775 C CA . HIS A 1 101 ? 57.563 -31.177 -43.687 1.00 45.88 101 HIS A CA 1
ATOM 776 C C . HIS A 1 101 ? 56.581 -30.526 -42.714 1.00 45.88 101 HIS A C 1
ATOM 778 O O . HIS A 1 101 ? 55.573 -31.107 -42.326 1.00 45.88 101 HIS A O 1
ATOM 784 N N . ASN A 1 102 ? 56.950 -29.325 -42.262 1.00 50.69 102 ASN A N 1
ATOM 785 C CA . ASN A 1 102 ? 56.191 -28.516 -41.320 1.00 50.69 102 ASN A CA 1
ATOM 786 C C . ASN A 1 102 ? 54.917 -28.010 -42.007 1.00 50.69 102 ASN A C 1
ATOM 788 O O . ASN A 1 102 ? 54.958 -27.006 -42.719 1.00 50.69 102 ASN A O 1
ATOM 792 N N . ALA A 1 103 ? 53.790 -28.693 -41.801 1.00 54.06 103 ALA A N 1
ATOM 793 C CA . ALA A 1 103 ? 52.490 -28.098 -42.079 1.00 54.06 103 ALA A CA 1
ATOM 794 C C . ALA A 1 103 ? 52.372 -26.799 -41.254 1.00 54.06 103 ALA A C 1
ATOM 796 O O . ALA A 1 103 ? 52.683 -26.820 -40.058 1.00 54.06 103 ALA A O 1
ATOM 797 N N . PRO A 1 104 ? 51.969 -25.658 -41.845 1.00 51.06 104 PRO A N 1
ATOM 798 C CA . PRO A 1 104 ? 51.728 -24.449 -41.075 1.00 51.06 104 PRO A CA 1
ATOM 799 C C . PRO A 1 104 ? 50.482 -24.674 -40.215 1.00 51.06 104 PRO A C 1
ATOM 801 O O . PRO A 1 104 ? 49.349 -24.527 -40.671 1.00 51.06 104 PRO A O 1
ATOM 804 N N . VAL A 1 105 ? 50.696 -25.071 -38.963 1.00 57.50 105 VAL A N 1
ATOM 805 C CA . VAL A 1 105 ? 49.642 -25.113 -37.952 1.00 57.50 105 VAL A CA 1
ATOM 806 C C . VAL A 1 105 ? 49.291 -23.667 -37.618 1.00 57.50 105 VAL A C 1
ATOM 808 O O . VAL A 1 105 ? 50.102 -22.929 -37.058 1.00 57.50 105 VAL A O 1
ATOM 811 N N . PHE A 1 106 ? 48.088 -23.239 -37.997 1.00 55.62 106 PHE A N 1
ATOM 812 C CA . PHE A 1 106 ? 47.544 -21.958 -37.558 1.00 55.62 106 PHE A CA 1
ATOM 813 C C . PHE A 1 106 ? 47.019 -22.125 -36.132 1.00 55.62 106 PHE A C 1
ATOM 815 O O . PHE A 1 106 ? 45.896 -22.574 -35.912 1.00 55.62 106 PHE A O 1
ATOM 822 N N . GLU A 1 107 ? 47.855 -21.781 -35.156 1.00 53.69 107 GLU A N 1
ATOM 823 C CA . GLU A 1 107 ? 47.472 -21.752 -33.748 1.00 53.69 107 GLU A CA 1
ATOM 824 C C . GLU A 1 107 ? 46.921 -20.360 -33.401 1.00 53.69 107 GLU A C 1
ATOM 826 O O . GLU A 1 107 ? 47.660 -19.394 -33.205 1.00 53.69 107 GLU A O 1
ATOM 831 N N . ALA A 1 108 ? 45.593 -20.228 -33.368 1.00 55.22 108 ALA A N 1
ATOM 832 C CA . ALA A 1 108 ? 44.934 -18.996 -32.948 1.00 55.22 108 ALA A CA 1
ATOM 833 C C . ALA A 1 108 ? 44.773 -18.995 -31.418 1.00 55.22 108 ALA A C 1
ATOM 835 O O . ALA A 1 108 ? 43.792 -19.514 -30.885 1.00 55.22 108 ALA A O 1
ATOM 836 N N . ILE A 1 109 ? 45.743 -18.412 -30.704 1.00 59.72 109 ILE A N 1
ATOM 837 C CA . ILE A 1 109 ? 45.704 -18.286 -29.239 1.00 59.72 109 ILE A CA 1
ATOM 838 C C . ILE A 1 109 ? 45.037 -16.958 -28.861 1.00 59.72 109 ILE A C 1
ATOM 840 O O . ILE A 1 109 ? 45.656 -15.894 -28.911 1.00 59.72 109 ILE A O 1
ATOM 844 N N . GLY A 1 110 ? 43.766 -17.012 -28.460 1.00 55.06 110 GLY A N 1
ATOM 845 C CA . GLY A 1 110 ? 43.009 -15.852 -27.985 1.00 55.06 110 GLY A CA 1
ATOM 846 C C . GLY A 1 110 ? 42.743 -15.922 -26.482 1.00 55.06 110 GLY A C 1
ATOM 847 O O . GLY A 1 110 ? 41.916 -16.715 -26.042 1.00 55.06 110 GLY A O 1
ATOM 848 N N . LYS A 1 111 ? 43.390 -15.060 -25.686 1.00 57.56 111 LYS A N 1
ATOM 849 C CA . LYS A 1 111 ? 43.107 -14.913 -24.246 1.00 57.56 111 LYS A CA 1
ATOM 850 C C . LYS A 1 111 ? 42.200 -13.704 -24.019 1.00 57.56 111 LYS A C 1
ATOM 852 O O . LYS A 1 111 ? 42.670 -12.568 -24.060 1.00 57.56 111 LYS A O 1
ATOM 857 N N . LYS A 1 112 ? 40.902 -13.925 -23.775 1.00 55.25 112 LYS A N 1
ATOM 858 C CA . LYS A 1 112 ? 39.965 -12.855 -23.380 1.00 55.25 112 LYS A CA 1
ATOM 859 C C . LYS A 1 112 ? 39.796 -12.857 -21.859 1.00 55.25 112 LYS A C 1
ATOM 861 O O . LYS A 1 112 ? 39.254 -13.802 -21.288 1.00 55.25 112 LYS A O 1
ATOM 866 N N . LYS A 1 113 ? 40.241 -11.779 -21.206 1.00 55.91 113 LYS A N 1
ATOM 867 C CA . LYS A 1 113 ? 39.983 -11.514 -19.784 1.00 55.91 113 LYS A CA 1
ATOM 868 C C . LYS A 1 113 ? 38.857 -10.490 -19.683 1.00 55.91 113 LYS A C 1
ATOM 870 O O . LYS A 1 113 ? 39.062 -9.331 -20.032 1.00 55.91 113 LYS A O 1
ATOM 875 N N . HIS A 1 114 ? 37.684 -10.922 -19.231 1.00 62.28 114 HIS A N 1
ATOM 876 C CA . HIS A 1 114 ? 36.555 -10.033 -18.973 1.00 62.28 114 HIS A CA 1
ATOM 877 C C . HIS A 1 114 ? 36.414 -9.850 -17.462 1.00 62.28 114 HIS A C 1
ATOM 879 O O . HIS A 1 114 ? 36.223 -10.829 -16.740 1.0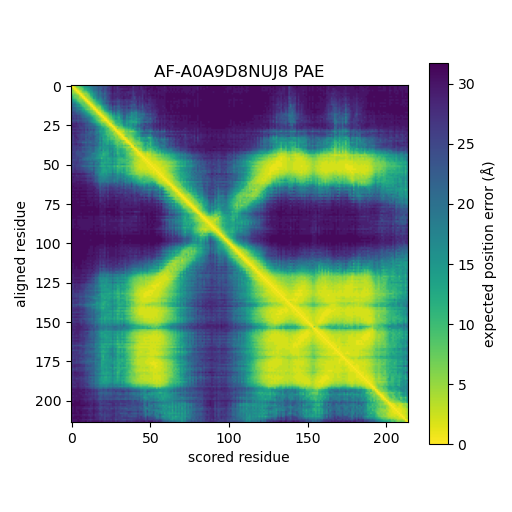0 62.28 114 HIS A O 1
ATOM 885 N N . LYS A 1 115 ? 36.568 -8.605 -16.999 1.00 65.25 115 LYS A N 1
ATOM 886 C CA . LYS A 1 115 ? 36.300 -8.199 -15.619 1.00 65.25 115 LYS A CA 1
ATOM 887 C C . LYS A 1 115 ? 35.076 -7.291 -15.657 1.00 65.25 115 LYS A C 1
ATOM 889 O O . LYS A 1 115 ? 35.188 -6.150 -16.098 1.00 65.25 115 LYS A O 1
ATOM 894 N N . GLY A 1 116 ? 33.926 -7.835 -15.277 1.00 60.09 116 GLY A N 1
ATOM 895 C CA . GLY A 1 116 ? 32.682 -7.085 -15.143 1.00 60.09 116 GLY A CA 1
ATOM 896 C C . GLY A 1 116 ? 32.441 -6.770 -13.674 1.00 60.09 116 GLY A C 1
ATOM 897 O O . GLY A 1 116 ? 32.347 -7.688 -12.864 1.00 60.09 116 GLY A O 1
ATOM 898 N N . GLU A 1 117 ? 32.367 -5.489 -13.330 1.00 70.50 117 GLU A N 1
ATOM 899 C CA . GLU A 1 117 ? 31.921 -5.020 -12.019 1.00 70.50 117 GLU A CA 1
ATOM 900 C C . GLU A 1 117 ? 30.603 -4.279 -12.232 1.00 70.50 117 GLU A C 1
ATOM 902 O O . GLU A 1 117 ? 30.551 -3.307 -12.986 1.00 70.50 117 GLU A O 1
ATOM 907 N N . GLY A 1 118 ? 29.527 -4.806 -11.650 1.00 69.25 118 GLY A N 1
ATOM 908 C CA . GLY A 1 118 ? 28.198 -4.213 -11.698 1.00 69.25 118 GLY A CA 1
ATOM 909 C C . GLY A 1 118 ? 27.707 -3.948 -10.285 1.00 69.25 118 GLY A C 1
ATOM 910 O O . GLY A 1 118 ? 27.426 -4.893 -9.551 1.00 69.25 118 GLY A O 1
ATOM 911 N N . ASP A 1 119 ? 27.608 -2.672 -9.924 1.00 76.06 119 ASP A N 1
ATOM 912 C CA . ASP A 1 119 ? 26.893 -2.214 -8.734 1.00 76.06 119 ASP A CA 1
ATOM 913 C C . ASP A 1 119 ? 25.489 -1.779 -9.166 1.00 76.06 119 ASP A C 1
ATOM 915 O O . ASP A 1 119 ? 25.331 -0.910 -10.030 1.00 76.06 119 ASP A O 1
ATOM 919 N N . TYR A 1 120 ? 24.467 -2.441 -8.628 1.00 78.44 120 TYR A N 1
ATOM 920 C CA . TYR A 1 120 ? 23.069 -2.119 -8.885 1.00 78.44 120 TYR A CA 1
ATOM 921 C C . TYR A 1 120 ? 22.391 -1.764 -7.566 1.00 78.44 120 TYR A C 1
ATOM 923 O O . TYR A 1 120 ? 22.021 -2.657 -6.808 1.00 78.44 120 TYR A O 1
ATOM 931 N N . ASP A 1 121 ? 22.208 -0.471 -7.303 1.00 86.44 121 ASP A N 1
ATOM 932 C CA . ASP A 1 121 ? 21.395 0.038 -6.196 1.00 86.44 121 ASP A CA 1
ATOM 933 C C . ASP A 1 121 ? 20.131 0.699 -6.757 1.00 86.44 121 ASP A C 1
ATOM 935 O O . ASP A 1 121 ? 20.184 1.699 -7.479 1.00 86.44 121 ASP A O 1
ATOM 939 N N . ARG A 1 122 ? 18.975 0.114 -6.444 1.00 86.38 122 ARG A N 1
ATOM 940 C CA . ARG A 1 122 ? 17.659 0.643 -6.786 1.00 86.38 122 ARG A CA 1
ATOM 941 C C . ARG A 1 122 ? 16.884 0.922 -5.507 1.00 86.38 122 ARG A C 1
ATOM 943 O O . ARG A 1 122 ? 16.535 -0.003 -4.780 1.00 86.38 122 ARG A O 1
ATOM 950 N N . THR A 1 123 ? 16.546 2.189 -5.283 1.00 89.38 123 THR A N 1
ATOM 951 C CA . THR A 1 123 ? 15.663 2.623 -4.194 1.00 89.38 123 THR A CA 1
ATOM 952 C C . THR A 1 123 ? 14.377 3.209 -4.775 1.00 89.38 123 THR A C 1
ATOM 954 O O . THR A 1 123 ? 14.418 4.227 -5.460 1.00 89.38 123 THR A O 1
ATOM 957 N N . ASP A 1 124 ? 13.241 2.583 -4.475 1.00 86.88 124 ASP A N 1
ATOM 958 C CA . ASP A 1 124 ? 11.900 3.058 -4.815 1.00 86.88 124 ASP A CA 1
ATOM 959 C C . ASP A 1 124 ? 11.176 3.499 -3.530 1.00 86.88 124 ASP A C 1
ATOM 961 O O . ASP A 1 124 ? 11.073 2.732 -2.571 1.00 86.88 124 ASP A O 1
ATOM 965 N N . GLU A 1 125 ? 10.652 4.726 -3.506 1.00 90.50 125 GLU A N 1
ATOM 966 C CA . GLU A 1 125 ? 9.848 5.258 -2.398 1.00 90.50 125 GLU A CA 1
ATOM 967 C C . GLU A 1 125 ? 8.439 5.615 -2.881 1.00 90.50 125 GLU A C 1
ATOM 969 O O . GLU A 1 125 ? 8.252 6.281 -3.901 1.00 90.50 125 GLU A O 1
ATOM 974 N N . PHE A 1 126 ? 7.429 5.185 -2.126 1.00 89.75 126 PHE A N 1
ATOM 975 C CA . PHE A 1 126 ? 6.026 5.450 -2.404 1.00 89.75 126 PHE A CA 1
ATOM 976 C C . PHE A 1 126 ? 5.333 5.994 -1.156 1.00 89.75 126 PHE A C 1
ATOM 978 O O . PHE A 1 126 ? 5.091 5.270 -0.192 1.00 89.75 126 PHE A O 1
ATOM 985 N N . THR A 1 127 ? 4.989 7.285 -1.190 1.00 92.62 127 THR A N 1
ATOM 986 C CA . THR A 1 127 ? 4.257 7.957 -0.111 1.00 92.62 127 THR A CA 1
ATOM 987 C C . THR A 1 127 ? 2.943 8.521 -0.634 1.00 92.62 127 THR A C 1
ATOM 989 O O . THR A 1 127 ? 2.935 9.315 -1.574 1.00 92.62 127 THR A O 1
ATOM 992 N N . THR A 1 128 ? 1.820 8.143 -0.023 1.00 92.69 128 THR A N 1
ATOM 993 C CA . THR A 1 128 ? 0.502 8.696 -0.366 1.00 92.69 128 THR A CA 1
ATOM 994 C C . THR A 1 128 ? -0.457 8.655 0.823 1.00 92.69 128 THR A C 1
ATOM 996 O O . THR A 1 128 ? -0.240 7.926 1.787 1.00 92.69 128 THR A O 1
ATOM 999 N N . ARG A 1 129 ? -1.532 9.445 0.771 1.00 94.12 129 ARG A N 1
ATOM 1000 C CA . ARG A 1 129 ? -2.661 9.336 1.703 1.00 94.12 129 ARG A CA 1
ATOM 1001 C C . ARG A 1 129 ? -3.896 8.943 0.919 1.00 94.12 129 ARG A C 1
ATOM 1003 O O . ARG A 1 129 ? -4.228 9.586 -0.073 1.00 94.12 129 ARG A O 1
ATOM 1010 N N . MET A 1 130 ? -4.575 7.904 1.374 1.00 94.25 130 MET A N 1
ATOM 1011 C CA . MET A 1 130 ? -5.770 7.382 0.724 1.00 94.25 130 MET A CA 1
ATOM 1012 C C . MET A 1 130 ? -6.859 7.165 1.763 1.00 94.25 130 MET A C 1
ATOM 1014 O O . MET A 1 130 ? -6.569 6.772 2.887 1.00 94.25 130 MET A O 1
ATOM 1018 N N . THR A 1 131 ? -8.109 7.418 1.394 1.00 96.31 131 THR A N 1
ATOM 1019 C CA . THR A 1 131 ? -9.251 7.062 2.237 1.00 96.31 131 THR A CA 1
ATOM 1020 C C . THR A 1 131 ? -9.679 5.650 1.875 1.00 96.31 131 THR A C 1
ATOM 1022 O O . THR A 1 131 ? -9.998 5.376 0.719 1.00 96.31 131 THR A O 1
ATOM 1025 N N . ALA A 1 132 ? -9.632 4.765 2.858 1.00 96.06 132 ALA A N 1
ATOM 1026 C CA . ALA A 1 132 ? -10.135 3.411 2.786 1.00 96.06 132 ALA A CA 1
ATOM 1027 C C . ALA A 1 132 ? -11.519 3.320 3.414 1.00 96.06 132 ALA A C 1
ATOM 1029 O O . ALA A 1 132 ? -11.876 4.103 4.293 1.00 96.06 132 ALA A O 1
ATOM 1030 N N . GLU A 1 133 ? -12.259 2.323 2.971 1.00 96.38 133 GLU A N 1
ATOM 1031 C CA . GLU A 1 133 ? -13.557 1.941 3.488 1.00 96.38 133 GLU A CA 1
ATOM 1032 C C . GLU A 1 133 ? -13.453 0.572 4.166 1.00 96.38 133 GLU A C 1
ATOM 1034 O O . GLU A 1 133 ? -12.757 -0.326 3.677 1.00 96.38 133 GLU A O 1
ATOM 1039 N N . VAL A 1 134 ? -14.151 0.404 5.290 1.00 96.50 134 VAL A N 1
ATOM 1040 C CA . VAL A 1 134 ? -14.297 -0.891 5.960 1.00 96.50 134 VAL A CA 1
ATOM 1041 C C . VAL A 1 134 ? -15.287 -1.750 5.174 1.00 96.50 134 VAL A C 1
ATOM 1043 O O . VAL A 1 134 ? -16.498 -1.536 5.229 1.00 96.50 134 VAL A O 1
ATOM 1046 N N . ILE A 1 135 ? -14.786 -2.761 4.469 1.00 95.75 135 ILE A N 1
ATOM 1047 C CA . ILE A 1 135 ? -15.625 -3.707 3.719 1.00 95.75 135 ILE A CA 1
ATOM 1048 C C . ILE A 1 135 ? -16.337 -4.668 4.667 1.00 95.75 135 ILE A C 1
ATOM 1050 O O . ILE A 1 135 ? -17.501 -5.020 4.466 1.00 95.75 135 ILE A O 1
ATOM 1054 N N . GLU A 1 136 ? -15.650 -5.111 5.715 1.00 94.06 136 GLU A N 1
ATOM 1055 C CA . GLU A 1 136 ? -16.199 -6.055 6.679 1.00 94.06 136 GLU A CA 1
ATOM 1056 C C . GLU A 1 136 ? -15.441 -6.004 8.004 1.00 94.06 136 GLU A C 1
ATOM 1058 O O . GLU A 1 136 ? -14.232 -5.766 8.037 1.00 94.06 136 GLU A O 1
ATOM 1063 N N . VAL A 1 137 ? -16.177 -6.261 9.086 1.00 94.44 137 VAL A N 1
ATOM 1064 C CA . VAL A 1 137 ? -15.630 -6.525 10.416 1.00 94.44 137 VAL A CA 1
ATOM 1065 C C . VAL A 1 137 ? -15.606 -8.037 10.605 1.00 94.44 137 VAL A C 1
ATOM 1067 O O . VAL A 1 137 ? -16.647 -8.693 10.582 1.00 94.44 137 VAL A O 1
ATOM 1070 N N . LEU A 1 138 ? -14.410 -8.591 10.751 1.00 93.06 138 LEU A N 1
ATOM 1071 C CA . LEU A 1 138 ? -14.187 -10.012 10.964 1.00 93.06 138 LEU A CA 1
ATOM 1072 C C . LEU A 1 138 ? -14.711 -10.450 12.346 1.00 93.06 138 LEU A C 1
ATOM 1074 O O . LEU A 1 138 ? -14.782 -9.636 13.268 1.00 93.06 138 LEU A O 1
ATOM 1078 N N . PRO A 1 139 ? -15.007 -11.749 12.553 1.00 90.88 139 PRO A N 1
ATOM 1079 C CA . PRO A 1 139 ? -15.520 -12.257 13.833 1.00 90.88 139 PRO A CA 1
ATOM 1080 C C . PRO A 1 139 ? -14.594 -12.030 15.037 1.00 90.88 139 PRO A C 1
ATOM 1082 O O . PRO A 1 139 ? -15.036 -12.099 16.180 1.00 90.88 139 PRO A O 1
ATOM 1085 N N . ASN A 1 140 ? -13.305 -11.791 14.789 1.00 90.44 140 ASN A N 1
ATOM 1086 C CA . ASN A 1 140 ? -12.307 -11.464 15.806 1.00 90.44 140 ASN A CA 1
ATOM 1087 C C . ASN A 1 140 ? -12.222 -9.958 16.123 1.00 90.44 140 ASN A C 1
ATOM 1089 O O . ASN A 1 140 ? -11.440 -9.582 16.990 1.00 90.44 140 ASN A O 1
ATOM 1093 N N . GLY A 1 141 ? -12.987 -9.110 15.428 1.00 89.50 141 GLY A N 1
ATOM 1094 C CA . GLY A 1 141 ? -12.967 -7.653 15.569 1.00 89.50 141 GLY A CA 1
ATOM 1095 C C . GLY A 1 141 ? -12.018 -6.926 14.611 1.00 89.50 141 GLY A C 1
ATOM 1096 O O . GLY A 1 141 ? -12.003 -5.699 14.607 1.00 89.50 141 GLY A O 1
ATOM 1097 N N . ASN A 1 142 ? -11.252 -7.639 13.778 1.00 94.00 142 ASN A N 1
ATOM 1098 C CA . ASN A 1 142 ? -10.377 -7.011 12.785 1.00 94.00 142 ASN A CA 1
ATOM 1099 C C . ASN A 1 142 ? -11.184 -6.444 11.613 1.00 94.00 142 ASN A C 1
ATOM 1101 O O . ASN A 1 142 ? -12.265 -6.923 11.284 1.00 94.00 142 ASN A O 1
ATOM 1105 N N . LEU A 1 143 ? -10.622 -5.453 10.935 1.00 95.25 143 LEU A N 1
ATOM 1106 C CA . LEU A 1 143 ? -11.269 -4.719 9.858 1.00 95.25 143 LEU A CA 1
ATOM 1107 C C . LEU A 1 143 ? -10.591 -5.045 8.533 1.00 95.25 143 LEU A C 1
ATOM 1109 O O . LEU A 1 143 ? -9.371 -4.929 8.414 1.00 95.25 143 LEU A O 1
ATOM 1113 N N . ILE A 1 144 ? -11.379 -5.415 7.526 1.00 96.38 144 ILE A N 1
ATOM 1114 C CA . ILE A 1 144 ? -10.909 -5.482 6.141 1.00 96.38 144 ILE A CA 1
ATOM 1115 C C . ILE A 1 144 ? -11.086 -4.101 5.521 1.00 96.38 144 ILE A C 1
ATOM 1117 O O . ILE A 1 144 ? -12.205 -3.592 5.435 1.00 96.38 144 ILE A O 1
ATOM 1121 N N . LEU A 1 145 ? -9.981 -3.515 5.071 1.00 96.56 145 LEU A N 1
ATOM 1122 C CA . LEU A 1 145 ? -9.937 -2.196 4.456 1.00 96.56 145 LEU A CA 1
ATOM 1123 C C . LEU A 1 145 ? -9.735 -2.328 2.944 1.00 96.56 145 LEU A C 1
ATOM 1125 O O . LEU A 1 145 ? -8.828 -3.030 2.494 1.00 96.56 145 LEU A O 1
ATOM 1129 N N . GLU A 1 146 ? -10.534 -1.605 2.159 1.00 96.62 146 GLU A N 1
ATOM 1130 C CA . GLU A 1 146 ? -10.287 -1.381 0.730 1.00 96.62 146 GLU A CA 1
ATOM 1131 C C . GLU A 1 146 ? -10.265 0.126 0.447 1.00 96.62 146 GLU A C 1
ATOM 1133 O O . GLU A 1 146 ? -11.175 0.856 0.823 1.00 96.62 146 GLU A O 1
ATOM 1138 N N . ALA A 1 147 ? -9.234 0.603 -0.247 1.00 96.31 147 ALA A N 1
ATOM 1139 C CA . ALA A 1 147 ? -9.176 1.959 -0.779 1.00 96.31 147 ALA A CA 1
ATOM 1140 C C . ALA A 1 147 ? -9.018 1.921 -2.295 1.00 96.31 147 ALA A C 1
ATOM 1142 O O . ALA A 1 147 ? -8.264 1.112 -2.845 1.00 96.31 147 ALA A O 1
ATOM 1143 N N . ARG A 1 148 ? -9.681 2.849 -2.982 1.00 95.44 148 ARG A N 1
ATOM 1144 C CA . ARG A 1 148 ? -9.508 3.047 -4.419 1.00 95.44 148 ARG A CA 1
ATOM 1145 C C . ARG A 1 148 ? -9.458 4.528 -4.736 1.00 95.44 148 ARG A C 1
ATOM 1147 O O . ARG A 1 148 ? -10.438 5.238 -4.544 1.00 95.44 148 ARG A O 1
ATOM 1154 N N . THR A 1 149 ? -8.346 4.965 -5.309 1.00 94.06 149 THR A N 1
ATOM 1155 C CA . THR A 1 149 ? -8.190 6.336 -5.795 1.00 94.06 149 THR A CA 1
ATOM 1156 C C . THR A 1 149 ? -7.900 6.299 -7.281 1.00 94.06 149 THR A C 1
ATOM 1158 O O . THR A 1 149 ? -6.961 5.642 -7.723 1.00 94.06 149 THR A O 1
ATOM 1161 N N . THR A 1 150 ? -8.705 7.017 -8.060 1.00 92.94 150 THR A N 1
ATOM 1162 C CA . THR A 1 150 ? -8.446 7.228 -9.485 1.00 92.94 150 THR A CA 1
ATOM 1163 C C . THR A 1 1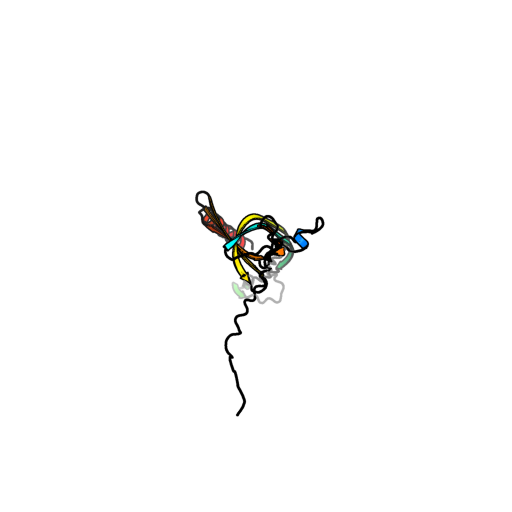50 ? -8.003 8.665 -9.690 1.00 92.94 150 THR A C 1
ATOM 1165 O O . THR A 1 150 ? -8.748 9.594 -9.392 1.00 92.94 150 THR A O 1
ATOM 1168 N N . ILE A 1 151 ? -6.788 8.844 -10.193 1.00 91.69 151 ILE A N 1
ATOM 1169 C CA . ILE A 1 151 ? -6.203 10.136 -10.532 1.00 91.69 151 ILE A CA 1
ATOM 1170 C C . ILE A 1 151 ? -6.192 10.231 -12.055 1.00 91.69 151 ILE A C 1
ATOM 1172 O O . ILE A 1 151 ? -5.550 9.425 -12.729 1.00 91.69 151 ILE A O 1
ATOM 1176 N N . SER A 1 152 ? -6.927 11.197 -12.597 1.00 90.44 152 SER A N 1
ATOM 1177 C CA . SER A 1 152 ? -6.906 11.516 -14.024 1.00 90.44 152 SER A CA 1
ATOM 1178 C C . SER A 1 152 ? -6.065 12.772 -14.214 1.00 90.44 152 SER A C 1
ATOM 1180 O O . SER A 1 152 ? -6.415 13.812 -13.663 1.00 90.44 152 SER A O 1
ATOM 1182 N N . SER A 1 153 ? -4.978 12.680 -14.978 1.00 86.31 153 SER A N 1
ATOM 1183 C CA . SER A 1 153 ? -4.139 13.825 -15.348 1.00 86.31 153 SER A CA 1
ATOM 1184 C C . SER A 1 153 ? -3.984 13.844 -16.862 1.00 86.31 153 SER A C 1
ATOM 1186 O O . SER A 1 153 ? -3.454 12.899 -17.440 1.00 86.31 153 SER A O 1
ATOM 1188 N N . ASP A 1 154 ? -4.483 14.895 -17.509 1.00 85.19 154 ASP A N 1
ATOM 1189 C CA . ASP A 1 154 ? -4.500 15.068 -18.966 1.00 85.19 154 ASP A CA 1
ATOM 1190 C C . ASP A 1 154 ? -4.978 13.823 -19.740 1.00 85.19 154 ASP A C 1
ATOM 1192 O O . ASP A 1 154 ? -6.176 13.538 -19.802 1.00 85.19 154 ASP A O 1
ATOM 1196 N N . LYS A 1 155 ? -4.042 13.077 -20.344 1.00 84.44 155 LYS A N 1
ATOM 1197 C CA . LYS A 1 155 ? -4.287 11.879 -21.166 1.00 84.44 155 LYS A CA 1
ATOM 1198 C C . LYS A 1 155 ? -3.952 10.572 -20.443 1.00 84.44 155 LYS A C 1
ATOM 1200 O O . LYS A 1 155 ? -3.848 9.523 -21.081 1.00 84.44 155 LYS A O 1
ATOM 1205 N N . GLU A 1 156 ? -3.767 10.635 -19.132 1.00 86.44 156 GLU A N 1
ATOM 1206 C CA . GLU A 1 156 ? -3.391 9.505 -18.298 1.00 86.44 156 GLU A CA 1
ATOM 1207 C C . GLU A 1 156 ? -4.408 9.286 -17.185 1.00 86.44 156 GLU A C 1
ATOM 1209 O O . GLU A 1 156 ? -4.881 10.216 -16.528 1.00 86.44 156 GLU A O 1
ATOM 1214 N N . LYS A 1 157 ? -4.731 8.017 -16.954 1.00 91.44 157 LYS A N 1
ATOM 1215 C CA . LYS A 1 157 ? -5.544 7.568 -15.828 1.00 91.44 157 LYS A CA 1
ATOM 1216 C C . LYS A 1 157 ? -4.718 6.620 -14.980 1.00 91.44 157 LYS A C 1
ATOM 1218 O O . LYS A 1 157 ? -4.279 5.576 -15.458 1.00 91.44 157 LYS A O 1
ATOM 1223 N N . THR A 1 158 ? -4.537 6.983 -13.719 1.00 91.56 158 THR A N 1
ATOM 1224 C CA . THR A 1 158 ? -3.870 6.168 -12.707 1.00 91.56 158 THR A CA 1
ATOM 1225 C C . THR A 1 158 ? -4.906 5.701 -11.696 1.00 91.56 158 THR A C 1
ATOM 1227 O O . THR A 1 158 ? -5.501 6.514 -10.996 1.00 91.56 158 THR A O 1
ATOM 1230 N N . CYS A 1 159 ? -5.132 4.396 -11.612 1.00 93.25 159 CYS A N 1
ATOM 1231 C CA . CYS A 1 159 ? -5.963 3.773 -10.589 1.00 93.25 159 CYS A CA 1
ATOM 1232 C C . CYS A 1 159 ? -5.050 3.123 -9.552 1.00 93.25 159 CYS A C 1
ATOM 1234 O O . CYS A 1 159 ? -4.252 2.254 -9.892 1.00 93.25 159 CYS A O 1
ATOM 1236 N N . ILE A 1 160 ? -5.172 3.536 -8.296 1.00 94.44 160 ILE A N 1
ATOM 1237 C CA . ILE A 1 160 ? -4.463 2.941 -7.165 1.00 94.44 160 ILE A CA 1
ATOM 1238 C C . ILE A 1 160 ? -5.506 2.214 -6.329 1.00 94.44 160 ILE A C 1
ATOM 1240 O O . ILE A 1 160 ? -6.460 2.836 -5.853 1.00 94.44 160 ILE A O 1
ATOM 1244 N N . LYS A 1 161 ? -5.336 0.904 -6.174 1.00 95.38 161 LYS A N 1
ATOM 1245 C CA . LYS A 1 161 ? -6.134 0.066 -5.285 1.00 95.38 161 LYS A CA 1
ATOM 1246 C C . LYS A 1 161 ? -5.255 -0.382 -4.125 1.00 95.38 161 LYS A C 1
ATOM 1248 O O . LYS A 1 161 ? -4.128 -0.814 -4.338 1.00 95.38 161 LYS A O 1
ATOM 1253 N N . LEU A 1 162 ? -5.781 -0.279 -2.914 1.00 95.56 162 LEU A N 1
ATOM 1254 C CA . LEU A 1 162 ? -5.131 -0.747 -1.702 1.00 95.56 162 LEU A CA 1
ATOM 1255 C C . LEU A 1 162 ? -6.088 -1.673 -0.961 1.00 95.56 162 LEU A C 1
ATOM 1257 O O . LEU A 1 162 ? -7.262 -1.340 -0.806 1.00 95.56 162 LEU A O 1
ATOM 1261 N N . THR A 1 163 ? -5.594 -2.819 -0.510 1.00 96.44 163 THR A N 1
ATOM 1262 C CA . THR A 1 163 ? -6.338 -3.734 0.363 1.00 96.44 163 THR A CA 1
ATOM 1263 C C . THR A 1 163 ? -5.469 -4.176 1.526 1.00 96.44 163 THR A C 1
ATOM 1265 O O . THR A 1 163 ? -4.254 -4.283 1.370 1.00 96.44 163 THR A O 1
ATOM 1268 N N . GLY A 1 164 ? -6.080 -4.456 2.671 1.00 96.06 164 GLY A N 1
ATOM 1269 C CA . GLY A 1 164 ? -5.379 -5.052 3.802 1.00 96.06 164 GLY A CA 1
ATOM 1270 C C . GLY A 1 164 ? -6.288 -5.243 5.007 1.00 96.06 164 GLY A C 1
ATOM 1271 O O . GLY A 1 164 ? -7.453 -4.838 4.996 1.00 96.06 164 GLY A O 1
ATOM 1272 N N . ILE A 1 165 ? -5.749 -5.865 6.050 1.00 96.62 165 ILE A N 1
ATOM 1273 C CA . ILE A 1 165 ? -6.463 -6.130 7.299 1.00 96.62 165 ILE A CA 1
ATOM 1274 C C . ILE A 1 165 ? -5.826 -5.296 8.406 1.00 96.62 165 ILE A C 1
ATOM 1276 O O . ILE A 1 165 ? -4.616 -5.333 8.613 1.00 96.62 165 ILE A O 1
ATOM 1280 N N . CYS A 1 166 ? -6.642 -4.546 9.132 1.00 95.50 166 CYS A N 1
ATOM 1281 C CA . CYS A 1 166 ? -6.213 -3.688 10.228 1.00 95.50 166 CYS A CA 1
ATOM 1282 C C . CYS A 1 166 ? -6.917 -4.095 11.521 1.00 95.50 166 CYS A C 1
ATOM 1284 O O . CYS A 1 166 ? -8.025 -4.632 11.495 1.00 95.50 166 CYS A O 1
ATOM 1286 N N . ARG A 1 167 ? -6.285 -3.835 12.662 1.00 94.56 167 ARG A N 1
ATOM 1287 C CA . ARG A 1 167 ? -6.906 -4.030 13.969 1.00 94.56 167 ARG A CA 1
ATOM 1288 C C . ARG A 1 167 ? -7.454 -2.692 14.481 1.00 94.56 167 ARG A C 1
ATOM 1290 O O . ARG A 1 167 ? -6.822 -1.663 14.235 1.00 94.56 167 ARG A O 1
ATOM 1297 N N . PRO A 1 168 ? -8.599 -2.666 15.184 1.00 91.94 168 PRO A N 1
ATOM 1298 C CA . PRO A 1 168 ? -9.177 -1.429 15.710 1.00 91.94 168 PRO A CA 1
ATOM 1299 C C . PRO A 1 168 ? -8.211 -0.606 16.574 1.00 91.94 168 PRO A C 1
ATOM 1301 O O . PRO A 1 168 ? -8.277 0.620 16.550 1.00 91.94 168 PRO A O 1
ATOM 1304 N N . GLU A 1 169 ? -7.297 -1.255 17.305 1.00 90.94 169 GLU A N 1
ATOM 1305 C CA . GLU A 1 169 ? -6.315 -0.589 18.170 1.00 90.94 169 GLU A CA 1
ATOM 1306 C C . GLU A 1 169 ? -5.200 0.152 17.420 1.00 90.94 169 GLU A C 1
ATOM 1308 O O . GLU A 1 169 ? -4.594 1.067 17.978 1.00 90.94 169 GLU A O 1
ATOM 1313 N N . ASP A 1 170 ? -4.927 -0.222 16.167 1.00 93.44 170 ASP A N 1
ATOM 1314 C CA . ASP A 1 170 ? -3.902 0.426 15.343 1.00 93.44 170 ASP A CA 1
ATOM 1315 C C . ASP A 1 170 ? -4.426 1.738 14.719 1.00 93.44 170 ASP A C 1
ATOM 1317 O O . ASP A 1 170 ? -3.649 2.541 14.195 1.00 93.44 170 ASP A O 1
ATOM 1321 N N . ILE A 1 171 ? -5.741 1.989 14.801 1.00 92.81 171 ILE A N 1
ATOM 1322 C CA . ILE A 1 171 ? -6.390 3.198 14.290 1.00 92.81 171 ILE A CA 1
ATOM 1323 C C . ILE A 1 171 ? -6.301 4.309 15.335 1.00 92.81 171 ILE A C 1
ATOM 1325 O O . ILE A 1 171 ? -6.808 4.205 16.452 1.00 92.81 171 ILE A O 1
ATOM 1329 N N . THR A 1 172 ? -5.692 5.427 14.949 1.00 92.38 172 THR A N 1
ATOM 1330 C CA . THR A 1 172 ? -5.551 6.583 15.840 1.00 92.38 172 THR A CA 1
ATOM 1331 C C . THR A 1 172 ? -6.883 7.290 16.095 1.00 92.38 172 THR A C 1
ATOM 1333 O O . THR A 1 172 ? -7.862 7.144 15.356 1.00 92.38 172 THR A O 1
ATOM 1336 N N . SER A 1 173 ? -6.895 8.193 17.081 1.00 88.81 173 SER A N 1
ATOM 1337 C CA . SER A 1 173 ? -8.057 9.038 17.369 1.00 88.81 173 SER A CA 1
ATOM 1338 C C . SER A 1 173 ? -8.537 9.877 16.173 1.00 88.81 173 SER A C 1
ATOM 1340 O O . SER A 1 173 ? -9.695 10.290 16.150 1.00 88.81 173 SER A O 1
ATOM 1342 N N . ALA A 1 174 ? -7.682 10.102 15.172 1.00 91.06 174 ALA A N 1
ATOM 1343 C CA . ALA A 1 174 ? -7.999 10.834 13.949 1.00 91.06 174 ALA A CA 1
ATOM 1344 C C . ALA A 1 174 ? -8.485 9.931 12.793 1.00 91.06 174 ALA A C 1
ATOM 1346 O O . ALA A 1 174 ? -8.536 10.391 11.656 1.00 91.06 174 ALA A O 1
ATOM 1347 N N . ASN A 1 175 ? -8.822 8.662 13.061 1.00 91.88 175 ASN A N 1
ATOM 1348 C CA . ASN A 1 175 ? -9.188 7.654 12.056 1.00 91.88 175 ASN A CA 1
ATOM 1349 C C . ASN A 1 175 ? -8.088 7.460 11.010 1.00 91.88 175 ASN A C 1
ATOM 1351 O O . ASN A 1 175 ? -8.364 7.332 9.818 1.00 91.88 175 ASN A O 1
ATOM 1355 N N . THR A 1 176 ? -6.832 7.474 11.459 1.00 94.69 176 THR A N 1
ATOM 1356 C CA . THR A 1 176 ? -5.678 7.248 10.592 1.00 94.69 176 THR A CA 1
ATOM 1357 C C . THR A 1 176 ? -4.951 5.967 10.964 1.00 94.69 176 THR A C 1
ATOM 1359 O O . THR A 1 176 ? -4.880 5.613 12.140 1.00 94.69 176 THR A O 1
ATOM 1362 N N . VAL A 1 177 ? -4.388 5.302 9.960 1.00 95.81 177 VAL A N 1
ATOM 1363 C CA . VAL A 1 177 ? -3.529 4.125 10.119 1.00 95.81 177 VAL A CA 1
ATOM 1364 C C . VAL A 1 177 ? -2.325 4.237 9.185 1.00 95.81 177 VAL A C 1
ATOM 1366 O O . VAL A 1 177 ? -2.438 4.757 8.071 1.00 95.81 177 VAL A O 1
ATOM 1369 N N . LEU A 1 178 ? -1.157 3.791 9.641 1.00 95.94 178 LEU A N 1
ATOM 1370 C CA . LEU A 1 178 ? 0.050 3.737 8.818 1.00 95.94 178 LEU A CA 1
ATOM 1371 C C . LEU A 1 178 ? 0.128 2.404 8.063 1.00 95.94 178 LEU A C 1
ATOM 1373 O O . LEU A 1 178 ? -0.277 1.367 8.584 1.00 95.94 178 LEU A O 1
ATOM 1377 N N . SER A 1 179 ? 0.693 2.408 6.854 1.00 94.62 179 SER A N 1
ATOM 1378 C CA . SER A 1 179 ? 0.806 1.192 6.034 1.00 94.62 179 SER A CA 1
ATOM 1379 C C . SER A 1 179 ? 1.561 0.048 6.714 1.00 94.62 179 SER A C 1
ATOM 1381 O O . SER A 1 179 ? 1.171 -1.105 6.568 1.00 94.62 179 SER A O 1
ATOM 1383 N N . ASN A 1 180 ? 2.567 0.353 7.536 1.00 94.31 180 ASN A N 1
ATOM 1384 C CA . ASN A 1 180 ? 3.332 -0.643 8.292 1.00 94.31 180 ASN A CA 1
ATOM 1385 C C . ASN A 1 180 ? 2.538 -1.331 9.421 1.00 94.31 180 ASN A C 1
ATOM 1387 O O . ASN A 1 180 ? 3.011 -2.323 9.969 1.00 94.31 180 ASN A O 1
ATOM 1391 N N . GLN A 1 181 ? 1.377 -0.793 9.803 1.00 94.81 181 GLN A N 1
ATOM 1392 C CA . GLN A 1 181 ? 0.492 -1.372 10.822 1.00 94.81 181 GLN A CA 1
ATOM 1393 C C . GLN A 1 181 ? -0.603 -2.256 10.205 1.00 94.81 181 GLN A C 1
ATOM 1395 O O . GLN A 1 181 ? -1.377 -2.877 10.929 1.00 94.81 181 GLN A O 1
ATOM 1400 N N . ILE A 1 182 ? -0.684 -2.320 8.874 1.00 95.56 182 ILE A N 1
ATOM 1401 C CA . ILE A 1 182 ? -1.688 -3.100 8.152 1.00 95.56 182 ILE A CA 1
ATOM 1402 C C . ILE A 1 182 ? -1.101 -4.468 7.805 1.00 95.56 182 ILE A C 1
ATOM 1404 O O . ILE A 1 182 ? -0.016 -4.576 7.235 1.00 95.56 182 ILE A O 1
ATOM 1408 N N . HIS A 1 183 ? -1.837 -5.526 8.129 1.00 95.38 183 HIS A N 1
ATOM 1409 C CA . HIS A 1 183 ? -1.496 -6.882 7.728 1.00 95.38 183 HIS A CA 1
ATOM 1410 C C . HIS A 1 183 ? -1.911 -7.150 6.276 1.00 95.38 183 HIS A C 1
ATOM 1412 O O . HIS A 1 183 ? -2.984 -6.718 5.849 1.00 95.38 183 HIS A O 1
ATOM 1418 N N . ASP A 1 184 ? -1.072 -7.896 5.548 1.00 93.56 184 ASP A N 1
ATOM 1419 C CA . ASP A 1 184 ? -1.271 -8.264 4.136 1.00 93.56 184 ASP A CA 1
ATOM 1420 C C . ASP A 1 184 ? -1.633 -7.056 3.255 1.00 93.56 184 ASP A C 1
ATOM 1422 O O . ASP A 1 184 ? -2.606 -7.047 2.499 1.00 93.56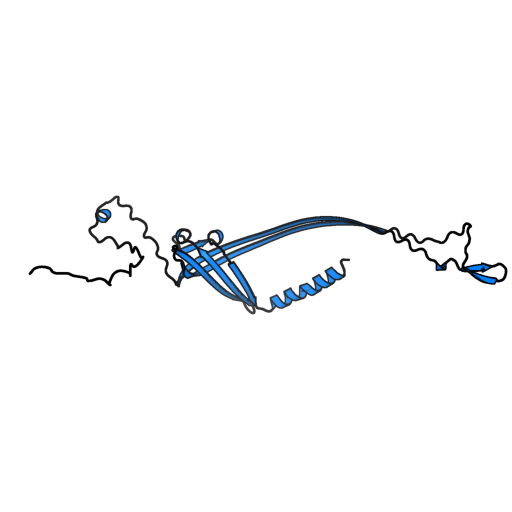 184 ASP A O 1
ATOM 1426 N N . LEU A 1 185 ? -0.863 -5.975 3.420 1.00 94.38 185 LEU A N 1
ATOM 1427 C CA . LEU A 1 185 ? -1.048 -4.764 2.642 1.00 94.38 185 LEU A CA 1
ATOM 1428 C C . LEU A 1 185 ? -0.667 -5.017 1.183 1.00 94.38 185 LEU A C 1
ATOM 1430 O O . LEU A 1 185 ? 0.500 -5.220 0.849 1.00 94.38 185 LEU A O 1
ATOM 1434 N N . LYS A 1 186 ? -1.654 -4.906 0.300 1.00 94.44 186 LYS A N 1
ATOM 1435 C CA . LYS A 1 186 ? -1.461 -4.981 -1.143 1.00 94.44 186 LYS A CA 1
ATOM 1436 C C . LYS A 1 186 ? -1.763 -3.639 -1.785 1.00 94.44 186 LYS A C 1
ATOM 1438 O O . LYS A 1 186 ? -2.816 -3.054 -1.540 1.00 94.44 186 LYS A O 1
ATOM 1443 N N . ILE A 1 187 ? -0.846 -3.176 -2.631 1.00 93.25 187 ILE A N 1
ATOM 1444 C CA . ILE A 1 187 ? -0.965 -1.920 -3.370 1.00 93.25 187 ILE A CA 1
ATOM 1445 C C . ILE A 1 187 ? -0.834 -2.234 -4.858 1.00 93.25 187 ILE A C 1
ATOM 1447 O O . ILE A 1 187 ? 0.247 -2.557 -5.344 1.00 93.25 187 ILE A O 1
ATOM 1451 N N . ASP A 1 188 ? -1.938 -2.102 -5.583 1.00 93.44 188 ASP A N 1
ATOM 1452 C CA . ASP A 1 188 ? -1.984 -2.267 -7.030 1.00 93.44 188 ASP A CA 1
ATOM 1453 C C . ASP A 1 188 ? -2.085 -0.887 -7.689 1.00 93.44 188 ASP A C 1
ATOM 1455 O O . ASP A 1 188 ? -3.064 -0.158 -7.507 1.00 93.44 188 ASP A O 1
ATOM 1459 N N . LYS A 1 189 ? -1.076 -0.521 -8.485 1.00 91.19 189 LYS A N 1
ATOM 1460 C CA . LYS A 1 189 ? -1.063 0.713 -9.281 1.00 91.19 189 LYS A CA 1
ATOM 1461 C C . LYS A 1 189 ? -1.228 0.377 -10.759 1.00 91.19 189 LYS A C 1
ATOM 1463 O O . LYS A 1 189 ? -0.352 -0.228 -11.371 1.00 91.19 189 LYS A O 1
ATOM 1468 N N . MET A 1 190 ? -2.341 0.803 -11.343 1.00 90.56 190 MET A N 1
ATOM 1469 C CA . MET A 1 190 ? -2.653 0.624 -12.758 1.00 90.56 190 MET A CA 1
ATOM 1470 C C . MET A 1 190 ? -2.617 1.972 -13.473 1.00 90.56 190 MET A C 1
ATOM 1472 O O . MET A 1 190 ? -3.428 2.849 -13.187 1.00 90.56 190 MET A O 1
ATOM 1476 N N . ASN A 1 191 ? -1.712 2.120 -14.439 1.00 87.12 191 ASN A N 1
ATOM 1477 C CA . ASN A 1 191 ? -1.606 3.315 -15.275 1.00 87.12 191 ASN A CA 1
ATOM 1478 C C . ASN A 1 191 ? -2.074 2.997 -16.702 1.00 87.12 191 ASN A C 1
ATOM 1480 O O . ASN A 1 191 ? -1.654 1.998 -17.288 1.00 87.12 191 ASN A O 1
ATOM 1484 N N . THR A 1 192 ? -2.922 3.854 -17.267 1.00 84.19 192 THR A N 1
ATOM 1485 C CA . THR A 1 192 ? -3.392 3.783 -18.661 1.00 84.19 192 THR A CA 1
ATOM 1486 C C . THR A 1 192 ? -3.156 5.135 -19.339 1.00 84.19 192 THR A C 1
ATOM 1488 O O . THR A 1 192 ? -3.593 6.152 -18.802 1.00 84.19 192 THR A O 1
ATOM 1491 N N . GLY A 1 193 ? -2.477 5.167 -20.494 1.00 80.81 193 GLY A N 1
ATOM 1492 C CA . GLY A 1 193 ? -2.179 6.399 -21.244 1.00 80.81 193 GLY A CA 1
ATOM 1493 C C . GLY A 1 193 ? -0.994 6.265 -22.213 1.00 80.81 193 GLY A C 1
ATOM 1494 O O . GLY A 1 193 ? -0.289 5.259 -22.200 1.00 80.81 193 GLY A O 1
ATOM 1495 N N . PHE A 1 194 ? -0.763 7.297 -23.033 1.00 62.16 194 PHE A N 1
ATOM 1496 C CA . PHE A 1 194 ? 0.204 7.293 -24.149 1.00 62.16 194 PHE A CA 1
ATOM 1497 C C . PHE A 1 194 ? 1.680 7.118 -23.742 1.00 62.16 194 PHE A C 1
ATOM 1499 O O . PHE A 1 194 ? 2.482 6.658 -24.551 1.00 62.16 194 PHE A O 1
ATOM 1506 N N . VAL A 1 195 ? 2.070 7.476 -22.514 1.00 64.69 195 VAL A N 1
ATOM 1507 C CA . VAL A 1 195 ? 3.469 7.346 -22.057 1.00 64.69 195 VAL A CA 1
ATOM 1508 C C . VAL A 1 195 ? 3.854 5.886 -21.804 1.00 64.69 195 VAL A C 1
ATOM 1510 O O . VAL A 1 195 ? 5.012 5.520 -22.005 1.00 64.69 195 VAL A O 1
ATOM 1513 N N . LYS A 1 196 ? 2.890 5.020 -21.455 1.00 61.94 196 LYS A N 1
ATOM 1514 C CA . LYS A 1 196 ? 3.135 3.576 -21.321 1.00 61.94 196 LYS A CA 1
ATOM 1515 C C . LYS A 1 196 ? 3.62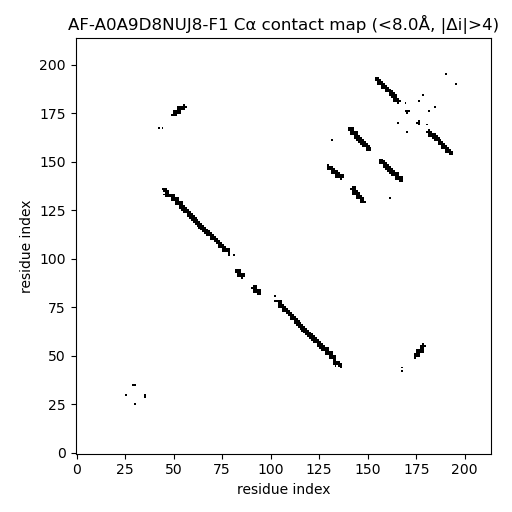6 2.973 -22.646 1.00 61.94 196 LYS A C 1
ATOM 1517 O O . LYS A 1 196 ? 4.616 2.249 -22.653 1.00 61.94 196 LYS A O 1
ATOM 1522 N N . ASP A 1 197 ? 3.024 3.382 -23.764 1.00 63.44 197 ASP A N 1
ATOM 1523 C CA . ASP A 1 197 ? 3.379 2.898 -25.106 1.00 63.44 197 ASP A CA 1
ATOM 1524 C C . ASP A 1 197 ? 4.787 3.337 -25.553 1.00 63.44 197 ASP A C 1
ATOM 1526 O O . ASP A 1 197 ? 5.396 2.708 -26.420 1.00 63.44 197 ASP A O 1
ATOM 1530 N N . ALA A 1 198 ? 5.320 4.426 -24.988 1.00 63.09 198 ALA A N 1
ATOM 1531 C CA . ALA A 1 198 ? 6.689 4.872 -25.239 1.00 63.09 198 ALA A CA 1
ATOM 1532 C C . ALA A 1 198 ? 7.716 4.082 -24.408 1.00 63.09 198 ALA A C 1
ATOM 1534 O O . ALA A 1 198 ? 8.795 3.781 -24.916 1.00 63.09 198 ALA A O 1
ATOM 1535 N N . ALA A 1 199 ? 7.374 3.706 -23.171 1.00 61.69 199 ALA A N 1
ATOM 1536 C CA . ALA A 1 199 ? 8.229 2.884 -22.313 1.00 61.69 199 ALA A CA 1
ATOM 1537 C C . ALA A 1 199 ? 8.420 1.462 -22.876 1.00 61.69 199 ALA A C 1
ATOM 1539 O O . ALA A 1 199 ? 9.543 0.957 -22.895 1.00 61.69 199 ALA A O 1
ATOM 1540 N N . ASP A 1 200 ? 7.366 0.862 -23.436 1.00 62.44 200 ASP A N 1
ATOM 1541 C CA . ASP A 1 200 ? 7.436 -0.469 -24.059 1.00 62.44 200 ASP A CA 1
ATOM 1542 C C . ASP A 1 200 ? 8.351 -0.503 -25.303 1.00 62.44 200 ASP A C 1
ATOM 1544 O O . ASP A 1 200 ? 8.932 -1.539 -25.635 1.00 62.44 200 ASP A O 1
ATOM 1548 N N . LYS A 1 201 ? 8.577 0.637 -25.976 1.00 59.56 201 LYS A N 1
ATOM 1549 C CA . LYS A 1 201 ? 9.515 0.717 -27.116 1.00 59.56 201 LYS A CA 1
ATOM 1550 C C . LYS A 1 201 ? 10.981 0.535 -26.700 1.00 59.56 201 LYS A C 1
ATOM 1552 O O . LYS A 1 201 ? 11.792 0.143 -27.537 1.00 59.56 201 LYS A O 1
ATOM 1557 N N . GLY A 1 202 ? 11.324 0.759 -25.428 1.00 68.38 202 GLY A N 1
ATOM 1558 C CA . GLY A 1 202 ? 12.680 0.557 -24.903 1.00 68.38 202 GLY A CA 1
ATOM 1559 C C . GLY A 1 202 ? 13.119 -0.912 -24.856 1.00 68.38 202 GLY A C 1
ATOM 1560 O O . GLY A 1 202 ? 14.315 -1.196 -24.864 1.00 68.38 202 GLY A O 1
ATOM 1561 N N . ILE A 1 203 ? 12.171 -1.856 -24.884 1.00 69.19 203 ILE A N 1
ATOM 1562 C CA . ILE A 1 203 ? 12.456 -3.299 -24.840 1.00 69.19 203 ILE A CA 1
ATOM 1563 C C . ILE A 1 203 ? 13.190 -3.748 -26.116 1.00 69.19 203 ILE A C 1
ATOM 1565 O O . ILE A 1 203 ? 14.057 -4.613 -26.060 1.00 69.19 203 ILE A O 1
ATOM 1569 N N . ILE A 1 204 ? 12.920 -3.118 -27.267 1.00 74.38 204 ILE A N 1
ATOM 1570 C CA . ILE A 1 204 ? 13.609 -3.433 -28.531 1.00 74.38 204 ILE A CA 1
ATOM 1571 C C . ILE A 1 204 ? 15.100 -3.092 -28.433 1.00 74.38 204 ILE A C 1
ATOM 1573 O O . ILE A 1 204 ? 15.931 -3.868 -28.898 1.00 74.38 204 ILE A O 1
ATOM 1577 N N . ALA A 1 205 ? 15.445 -1.972 -27.791 1.00 73.00 205 ALA A N 1
ATOM 157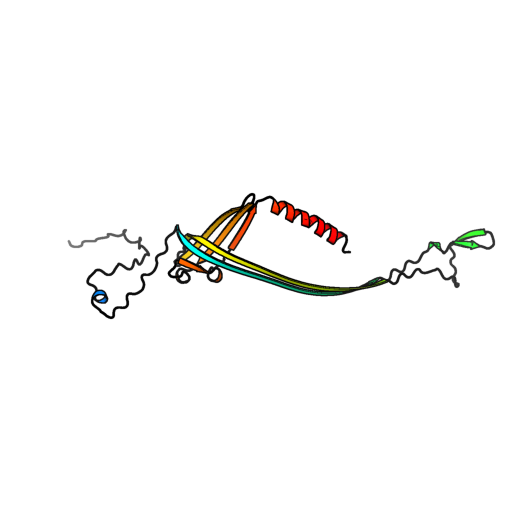8 C CA . ALA A 1 205 ? 16.838 -1.605 -27.555 1.00 73.00 205 ALA A CA 1
ATOM 1579 C C . ALA A 1 205 ? 17.530 -2.615 -26.624 1.00 73.00 205 ALA A C 1
ATOM 1581 O O . ALA A 1 205 ? 18.633 -3.047 -26.927 1.00 73.00 205 ALA A O 1
ATOM 1582 N N . GLN A 1 206 ? 16.850 -3.083 -25.569 1.00 73.19 206 GLN A N 1
ATOM 1583 C CA . GLN A 1 206 ? 17.384 -4.126 -24.680 1.00 73.19 206 GLN A CA 1
ATOM 1584 C C . GLN A 1 206 ? 17.584 -5.473 -25.386 1.00 73.19 206 GLN A C 1
ATOM 1586 O O . GLN A 1 206 ? 18.569 -6.159 -25.129 1.00 73.19 206 GLN A O 1
ATOM 1591 N N . VAL A 1 207 ? 16.675 -5.862 -26.285 1.00 79.50 207 VAL A N 1
ATOM 1592 C CA . VAL A 1 207 ? 16.810 -7.093 -27.078 1.00 79.50 207 VAL A CA 1
ATOM 1593 C C . VAL A 1 207 ? 17.956 -6.974 -28.082 1.00 79.50 207 VAL A C 1
ATOM 1595 O O . VAL A 1 207 ? 18.718 -7.923 -28.242 1.00 79.50 207 VAL A O 1
ATOM 1598 N N . LEU A 1 208 ? 18.110 -5.819 -28.734 1.00 79.50 208 LEU A N 1
ATOM 1599 C CA . LEU A 1 208 ? 19.236 -5.573 -29.636 1.00 79.50 208 LEU A CA 1
ATOM 1600 C C . LEU A 1 208 ? 20.564 -5.589 -28.873 1.00 79.50 208 L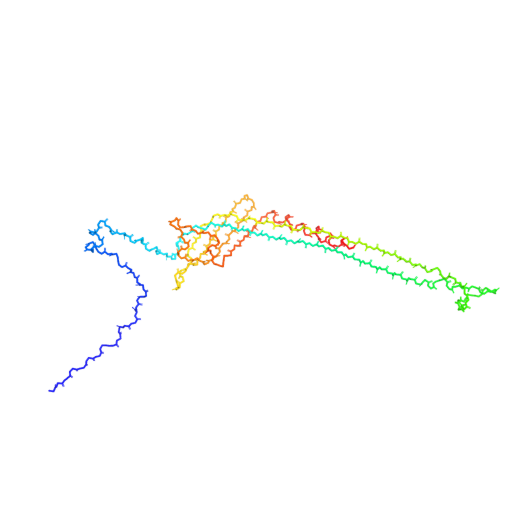EU A C 1
ATOM 1602 O O . LEU A 1 208 ? 21.470 -6.304 -29.287 1.00 79.50 208 LEU A O 1
ATOM 1606 N N . ASP A 1 209 ? 20.657 -4.906 -27.731 1.00 76.56 209 ASP A N 1
ATOM 1607 C CA . ASP A 1 209 ? 21.848 -4.955 -26.878 1.00 76.56 209 ASP A CA 1
ATOM 1608 C C . ASP A 1 209 ? 22.141 -6.387 -26.417 1.00 76.56 209 ASP A C 1
ATOM 1610 O O . ASP A 1 209 ? 23.279 -6.828 -26.508 1.00 76.56 209 ASP A O 1
ATOM 1614 N N . ALA A 1 210 ? 21.135 -7.168 -26.014 1.00 78.62 210 ALA A N 1
ATOM 1615 C CA . ALA A 1 210 ? 21.327 -8.564 -25.615 1.00 78.62 210 ALA A CA 1
ATOM 1616 C C . ALA A 1 210 ? 21.832 -9.463 -26.762 1.00 78.62 210 ALA A C 1
ATOM 1618 O O . ALA A 1 210 ? 22.606 -10.388 -26.520 1.00 78.62 210 ALA A O 1
ATOM 1619 N N . ILE A 1 211 ? 21.420 -9.195 -28.006 1.00 78.94 211 ILE A N 1
ATOM 1620 C CA . ILE A 1 211 ? 21.884 -9.920 -29.201 1.00 78.94 211 ILE A CA 1
ATOM 1621 C C . ILE A 1 211 ? 23.291 -9.474 -29.617 1.00 78.94 211 ILE A C 1
ATOM 1623 O O . ILE A 1 211 ? 24.038 -10.281 -30.159 1.00 78.94 211 ILE A O 1
ATOM 1627 N N . PHE A 1 212 ? 23.670 -8.220 -29.376 1.00 75.00 212 PHE A N 1
ATOM 1628 C CA . PHE A 1 212 ? 24.994 -7.694 -29.725 1.00 75.00 212 PHE A CA 1
ATOM 1629 C C . PHE A 1 212 ? 26.014 -7.746 -28.573 1.00 75.00 212 PHE A C 1
ATOM 1631 O O . PHE A 1 212 ? 27.187 -7.460 -28.797 1.00 75.00 212 PHE A O 1
ATOM 1638 N N . ALA A 1 213 ? 25.608 -8.138 -27.361 1.00 64.62 213 ALA A N 1
ATOM 1639 C CA . ALA A 1 213 ? 26.460 -8.223 -26.170 1.00 64.62 213 ALA A CA 1
ATOM 1640 C C . ALA A 1 213 ? 27.257 -9.544 -26.020 1.00 64.62 213 ALA A C 1
ATOM 1642 O O . ALA A 1 213 ? 27.779 -9.803 -24.932 1.00 64.62 213 ALA A O 1
ATOM 1643 N N . PHE A 1 214 ? 27.374 -10.377 -27.067 1.00 54.31 214 PHE A N 1
ATOM 1644 C CA . PHE A 1 214 ? 28.153 -11.633 -27.044 1.00 54.31 214 PHE A CA 1
ATOM 1645 C C . PHE A 1 214 ? 29.514 -11.545 -27.755 1.00 54.31 214 PHE A C 1
ATOM 1647 O O . PHE A 1 214 ? 29.645 -10.794 -28.745 1.00 54.31 214 PHE A O 1
#